Protein AF-A0A8J2U8W6-F1 (afdb_monomer_lite)

Radius of gyration: 22.05 Å; chains: 1; bounding box: 78×38×51 Å

Organism: NCBI:txid508461

pLDDT: mean 87.04, std 17.59, range [31.27, 97.88]

Foldseek 3Di:
DDDDDDDDDDPDPDCVVLVVLLVVCVVPPFDPLLSVLLSVLVVCVVVVVLVVSVVSLVVVVVVCVVPNGDLLSQLSNLVSQLSSCVSVVVVVSNLVSLCSNLVSAPPSDDLLVNQVSLLVNLVVCVVQVQLVVNVVSLVSLCVHPSRVVVSVVCVVVNVVSVCVLPDQDKDKGKDWAAQVQKDKGWDSAQKKAKAPKDFFWAWKWKDFPQDIDIDGHDRVDIGGHDVVRHTIMIMIRGHHGIIIMIIHGHD

Sequence (251 aa):
MMRFGYPLPFIILTLSSLVFSAQSLAKTGAHPDFARVYHHAEQQLNDGELEQAGKSFGDMAHYRQQHGFPPYEEAHFQLLKYKLAKRAGNEPEMASAQLAVVAQGAGYIAGEVYASMAMDLLKQQLSHHAYAEAQQTYARMKQDEASAKQAEQVSAIMAKVDNLVQGQSPVVATVSVNNSGKWQRQLIRPSFYLDKVSGDITTLELDCVNKKMSLNFDADSVLTIPKNFGACKLTVNARQSSQFELVQLHQ

Structure (mmCIF, N/CA/C/O backbone):
data_AF-A0A8J2U8W6-F1
#
_entry.id   AF-A0A8J2U8W6-F1
#
loop_
_atom_site.group_PDB
_atom_site.id
_atom_site.type_symbol
_atom_site.label_atom_id
_atom_site.label_alt_id
_atom_site.label_comp_id
_atom_site.label_asym_id
_atom_site.label_entity_id
_atom_site.label_seq_id
_atom_site.pdbx_PDB_ins_code
_atom_site.Cartn_x
_atom_site.Cartn_y
_atom_site.Cartn_z
_atom_site.occupancy
_atom_site.B_iso_or_equiv
_atom_site.auth_seq_id
_atom_site.auth_comp_id
_atom_site.auth_asym_id
_atom_site.auth_atom_id
_atom_site.pdbx_PDB_model_num
ATOM 1 N N . MET A 1 1 ? 54.449 2.124 17.116 1.00 40.44 1 MET A N 1
ATOM 2 C CA . MET A 1 1 ? 53.807 2.925 16.051 1.00 40.44 1 MET A CA 1
ATOM 3 C C . MET A 1 1 ? 53.704 2.056 14.804 1.00 40.44 1 MET A C 1
ATOM 5 O O . MET A 1 1 ? 54.715 1.827 14.162 1.00 40.44 1 MET A O 1
ATOM 9 N N . MET A 1 2 ? 52.524 1.507 14.509 1.00 32.97 2 MET A N 1
ATOM 10 C CA . MET A 1 2 ? 52.257 0.726 13.293 1.00 32.97 2 MET A CA 1
ATOM 11 C C . MET A 1 2 ? 51.099 1.394 12.549 1.00 32.97 2 MET A C 1
ATOM 13 O O . MET A 1 2 ? 50.050 1.629 13.143 1.00 32.97 2 MET A O 1
ATOM 17 N N . ARG A 1 3 ? 51.289 1.711 11.265 1.00 32.38 3 ARG A N 1
ATOM 18 C CA . ARG A 1 3 ? 50.214 2.074 10.334 1.00 32.38 3 ARG A CA 1
ATOM 19 C C . ARG A 1 3 ? 50.215 1.044 9.209 1.00 32.38 3 ARG A C 1
ATOM 21 O O . ARG A 1 3 ? 51.087 1.081 8.350 1.00 32.38 3 ARG A O 1
ATOM 28 N N . PHE A 1 4 ? 49.250 0.131 9.243 1.00 34.69 4 PHE A N 1
ATOM 29 C CA . PHE A 1 4 ? 48.870 -0.687 8.095 1.00 34.69 4 PHE A CA 1
ATOM 30 C C . PHE A 1 4 ? 47.770 0.058 7.338 1.00 34.69 4 PHE A C 1
ATOM 32 O O . PHE A 1 4 ? 46.694 0.291 7.884 1.00 34.69 4 PHE A O 1
ATOM 39 N N . GLY A 1 5 ? 48.058 0.466 6.104 1.00 32.56 5 GLY A N 1
ATOM 40 C CA . GLY A 1 5 ? 47.057 0.918 5.144 1.00 32.56 5 GLY A CA 1
ATOM 41 C C . GLY A 1 5 ? 46.693 -0.244 4.227 1.00 32.56 5 GLY A C 1
ATOM 42 O O . GLY A 1 5 ? 47.561 -0.757 3.528 1.00 32.56 5 GLY A O 1
ATOM 43 N N . TYR A 1 6 ? 45.428 -0.652 4.237 1.00 33.19 6 TYR A N 1
ATOM 44 C CA . TYR A 1 6 ? 44.845 -1.509 3.206 1.00 33.19 6 TYR A CA 1
ATOM 45 C C . TYR A 1 6 ? 43.980 -0.637 2.286 1.00 33.19 6 TYR A C 1
ATOM 47 O O . TYR A 1 6 ? 43.214 0.182 2.802 1.00 33.19 6 TYR A O 1
ATOM 55 N N . PRO A 1 7 ? 44.067 -0.778 0.952 1.00 35.88 7 PRO A N 1
ATOM 56 C CA . PRO A 1 7 ? 43.134 -0.122 0.051 1.00 35.88 7 PRO A CA 1
ATOM 57 C C . PRO A 1 7 ? 41.803 -0.889 0.049 1.00 35.88 7 PRO A C 1
ATOM 59 O O . PRO A 1 7 ? 41.776 -2.119 0.030 1.00 35.88 7 PRO A O 1
ATOM 62 N N . LEU A 1 8 ? 40.693 -0.151 0.083 1.00 32.59 8 LEU A N 1
ATOM 63 C CA . LEU A 1 8 ? 39.345 -0.693 -0.098 1.00 32.59 8 LEU A CA 1
ATOM 64 C C . LEU A 1 8 ? 39.170 -1.187 -1.546 1.00 32.59 8 LEU A C 1
ATOM 66 O O . LEU A 1 8 ? 39.632 -0.509 -2.468 1.00 32.59 8 LEU A O 1
ATOM 70 N N . PRO A 1 9 ? 38.492 -2.324 -1.782 1.00 33.84 9 PRO A N 1
ATOM 71 C CA . PRO A 1 9 ? 38.221 -2.782 -3.132 1.00 33.84 9 PRO A CA 1
ATOM 72 C C . PRO A 1 9 ? 37.123 -1.916 -3.759 1.00 33.84 9 PRO A C 1
ATOM 74 O O . PRO A 1 9 ? 36.046 -1.730 -3.190 1.00 33.84 9 PRO A O 1
ATOM 77 N N . PHE A 1 10 ? 37.401 -1.410 -4.958 1.00 32.09 10 PHE A N 1
ATOM 78 C CA . PHE A 1 10 ? 36.388 -0.911 -5.881 1.00 32.09 10 PHE A CA 1
ATOM 79 C C . PHE A 1 10 ? 35.408 -2.050 -6.186 1.00 32.09 10 PHE A C 1
ATOM 81 O O . PHE A 1 10 ? 35.778 -3.048 -6.805 1.00 32.09 10 PHE A O 1
ATOM 88 N N . ILE A 1 11 ? 34.155 -1.907 -5.758 1.00 34.50 11 ILE A N 1
ATOM 89 C CA . ILE A 1 11 ? 33.067 -2.756 -6.239 1.00 34.50 11 ILE A CA 1
ATOM 90 C C . ILE A 1 11 ? 32.757 -2.291 -7.661 1.00 34.50 11 ILE A C 1
ATOM 92 O O . ILE A 1 11 ? 32.114 -1.267 -7.873 1.00 34.50 11 ILE A O 1
ATOM 96 N N . ILE A 1 12 ? 33.256 -3.038 -8.642 1.00 33.38 12 ILE A N 1
ATOM 97 C CA . ILE A 1 12 ? 32.810 -2.933 -10.028 1.00 33.38 12 ILE A CA 1
ATOM 98 C C . ILE A 1 12 ? 31.381 -3.485 -10.057 1.00 33.38 12 ILE A C 1
ATOM 100 O O . ILE A 1 12 ? 31.176 -4.694 -9.946 1.00 33.38 12 ILE A O 1
ATOM 104 N N . LEU A 1 13 ? 30.388 -2.599 -10.170 1.00 32.50 13 LEU A N 1
ATOM 105 C CA . LEU A 1 13 ? 29.039 -2.969 -10.598 1.00 32.50 13 LEU A CA 1
ATOM 106 C C . LEU A 1 13 ? 29.178 -3.618 -11.979 1.00 32.50 13 LEU A C 1
ATOM 108 O O . LEU A 1 13 ? 29.539 -2.967 -12.958 1.00 32.50 13 LEU A O 1
ATOM 112 N N . THR A 1 14 ? 28.999 -4.933 -12.041 1.00 31.80 14 THR A N 1
ATOM 113 C CA . THR A 1 14 ? 29.144 -5.690 -13.280 1.00 31.80 14 THR A CA 1
ATOM 114 C C . THR A 1 14 ? 28.031 -5.300 -14.254 1.00 31.80 14 THR A C 1
ATOM 116 O O . THR A 1 14 ? 26.863 -5.221 -13.881 1.00 31.80 14 THR A O 1
ATOM 119 N N . LEU A 1 15 ? 28.394 -5.110 -15.529 1.00 33.41 15 LEU A N 1
ATOM 120 C CA . LEU A 1 15 ? 27.500 -4.860 -16.676 1.00 33.41 15 LEU A CA 1
ATOM 121 C C . LEU A 1 15 ? 26.381 -5.914 -16.871 1.00 33.41 15 LEU A C 1
ATOM 123 O O . LEU A 1 15 ? 25.558 -5.791 -17.778 1.00 33.41 15 LEU A O 1
ATOM 127 N N . SER A 1 16 ? 26.340 -6.959 -16.046 1.00 31.27 16 SER A N 1
ATOM 128 C CA . SER A 1 16 ? 25.455 -8.114 -16.180 1.00 31.27 16 SER A CA 1
ATOM 129 C C . SER A 1 16 ? 23.970 -7.782 -15.991 1.00 31.27 16 SER A C 1
ATOM 131 O O . SER A 1 16 ? 23.129 -8.434 -16.603 1.00 31.27 16 SER A O 1
ATOM 133 N N . SER A 1 17 ? 23.621 -6.762 -15.199 1.00 37.75 17 SER A N 1
ATOM 134 C CA . SER A 1 17 ? 22.218 -6.360 -14.986 1.00 37.75 17 SER A CA 1
ATOM 135 C C . SER A 1 17 ? 21.610 -5.636 -16.195 1.00 37.75 17 SER A C 1
ATOM 137 O O . SER A 1 17 ? 20.435 -5.831 -16.505 1.00 37.75 17 SER A O 1
ATOM 139 N N . LEU A 1 18 ? 22.417 -4.850 -16.919 1.00 38.88 18 LEU A N 1
ATOM 140 C CA . LEU A 1 18 ? 21.983 -4.070 -18.086 1.00 38.88 18 LEU A CA 1
ATOM 141 C C . LEU A 1 18 ? 21.651 -4.962 -19.289 1.00 38.88 18 LEU A C 1
ATOM 143 O O . LEU A 1 18 ? 20.642 -4.753 -19.960 1.00 38.88 18 LEU A O 1
ATOM 147 N N . VAL A 1 19 ? 22.467 -5.991 -19.536 1.00 34.31 19 VAL A N 1
ATOM 148 C CA . VAL A 1 19 ? 22.243 -6.944 -20.639 1.00 34.31 19 VAL A CA 1
ATOM 149 C C . VAL A 1 19 ? 21.014 -7.822 -20.373 1.00 34.31 19 VAL A C 1
ATOM 151 O O . VAL A 1 19 ? 20.278 -8.151 -21.304 1.00 34.31 19 VAL A O 1
ATOM 154 N N . PHE A 1 20 ? 20.750 -8.150 -19.104 1.00 38.97 20 PHE A N 1
ATOM 155 C CA . PHE A 1 20 ? 19.588 -8.947 -18.708 1.00 38.97 20 PHE A CA 1
ATOM 156 C C . PHE A 1 20 ? 18.265 -8.185 -18.896 1.00 38.97 20 PHE A C 1
ATOM 158 O O . PHE A 1 20 ? 17.304 -8.755 -19.412 1.00 38.97 20 PHE A O 1
ATOM 165 N N . SER A 1 21 ? 18.237 -6.881 -18.581 1.00 48.91 21 SER A N 1
ATOM 166 C CA . SER A 1 21 ? 17.057 -6.025 -18.794 1.00 48.91 21 SER A CA 1
ATOM 167 C C . SER A 1 21 ? 16.697 -5.939 -20.290 1.00 48.91 21 SER A C 1
ATOM 169 O O . SER A 1 21 ? 15.557 -6.222 -20.665 1.00 48.91 21 SER A O 1
ATOM 171 N N . ALA A 1 22 ? 17.679 -5.689 -21.171 1.00 45.09 22 ALA A N 1
ATOM 172 C CA . ALA A 1 22 ? 17.451 -5.514 -22.613 1.00 45.09 22 ALA A CA 1
ATOM 173 C C . ALA A 1 22 ? 17.002 -6.766 -23.370 1.00 45.09 22 ALA A C 1
ATOM 175 O O . ALA A 1 22 ? 16.118 -6.700 -24.228 1.00 45.09 22 ALA A O 1
ATOM 176 N N . GLN A 1 23 ? 17.554 -7.931 -23.032 1.00 41.47 23 GLN A N 1
ATOM 177 C CA . GLN A 1 23 ? 17.086 -9.195 -23.607 1.00 41.47 23 GLN A CA 1
ATOM 178 C C . GLN A 1 23 ? 15.704 -9.614 -23.097 1.00 41.47 23 GLN A C 1
ATOM 180 O O . GLN A 1 23 ? 15.027 -10.388 -23.780 1.00 41.47 23 GLN A O 1
ATOM 185 N N . SER A 1 24 ? 15.278 -9.121 -21.930 1.00 53.75 24 SER A N 1
ATOM 186 C CA . SER A 1 24 ? 13.967 -9.449 -21.371 1.00 53.75 24 SER A CA 1
ATOM 187 C C . SER A 1 24 ? 12.833 -8.646 -22.021 1.00 53.75 24 SER A C 1
ATOM 189 O O . SER A 1 24 ? 11.846 -9.266 -22.410 1.00 53.75 24 SER A O 1
ATOM 191 N N . LEU A 1 25 ? 13.002 -7.331 -22.261 1.00 56.56 25 LEU A N 1
ATOM 192 C CA . LEU A 1 25 ? 11.980 -6.492 -22.919 1.00 56.56 25 LEU A CA 1
ATOM 193 C C . LEU A 1 25 ? 11.756 -6.870 -24.395 1.00 56.56 25 LEU A C 1
ATOM 195 O O . LEU A 1 25 ? 10.635 -6.818 -24.896 1.00 56.56 25 LEU A O 1
ATOM 199 N N . ALA A 1 26 ? 12.811 -7.277 -25.108 1.00 49.88 26 ALA A N 1
ATOM 200 C CA . ALA A 1 26 ? 12.708 -7.640 -26.523 1.00 49.88 26 ALA A CA 1
ATOM 201 C C . ALA A 1 26 ? 11.998 -8.991 -26.760 1.00 49.88 26 ALA A C 1
ATOM 203 O O . ALA A 1 26 ? 11.442 -9.219 -27.833 1.00 49.88 26 ALA A O 1
ATOM 204 N N . LYS A 1 27 ? 12.002 -9.899 -25.773 1.00 54.44 27 LYS A N 1
ATOM 205 C CA . LYS A 1 27 ? 11.376 -11.232 -25.878 1.00 54.44 27 LYS A CA 1
ATOM 206 C C . LYS A 1 27 ? 9.873 -11.242 -25.582 1.00 54.44 27 LYS A C 1
ATOM 208 O O . LYS A 1 27 ? 9.215 -12.239 -25.860 1.00 54.44 27 LYS A O 1
ATOM 213 N N . THR A 1 28 ? 9.337 -10.165 -25.023 1.00 62.06 28 THR A N 1
ATOM 214 C CA . THR A 1 28 ? 7.981 -10.085 -24.452 1.00 62.06 28 THR A CA 1
ATOM 215 C C . THR A 1 28 ? 7.014 -9.243 -25.285 1.00 62.06 28 THR A C 1
ATOM 217 O O . THR A 1 28 ? 5.860 -9.078 -24.897 1.00 62.06 28 THR A O 1
ATOM 220 N N . GLY A 1 29 ? 7.450 -8.750 -26.450 1.00 70.19 29 GLY A N 1
ATOM 221 C CA . GLY A 1 29 ? 6.600 -7.993 -27.374 1.00 70.19 29 GLY A CA 1
ATOM 222 C C . GLY A 1 29 ? 6.391 -6.528 -26.985 1.00 70.19 29 GLY A C 1
ATOM 223 O O . GLY A 1 29 ? 5.418 -5.930 -27.436 1.00 70.19 29 GLY A O 1
ATOM 224 N N . ALA A 1 30 ? 7.279 -5.953 -26.165 1.00 83.19 30 ALA A N 1
ATOM 225 C CA . ALA A 1 30 ? 7.257 -4.523 -25.876 1.00 83.19 30 ALA A CA 1
ATOM 226 C C . ALA A 1 30 ? 7.501 -3.691 -27.149 1.00 83.19 30 ALA A C 1
ATOM 228 O O . ALA A 1 30 ? 8.283 -4.074 -28.028 1.00 83.19 30 ALA A O 1
ATOM 229 N N . HIS A 1 31 ? 6.869 -2.524 -27.227 1.00 88.50 31 HIS A N 1
ATOM 230 C CA . HIS A 1 31 ? 7.106 -1.539 -28.268 1.00 88.50 31 HIS A CA 1
ATOM 231 C C . HIS A 1 31 ? 8.594 -1.149 -28.269 1.00 88.50 31 HIS A C 1
ATOM 233 O O . HIS A 1 31 ? 9.147 -0.827 -27.210 1.00 88.50 31 HIS A O 1
ATOM 239 N N . PRO A 1 32 ? 9.260 -1.120 -29.440 1.00 87.00 32 PRO A N 1
ATOM 240 C CA . PRO A 1 32 ? 10.685 -0.797 -29.521 1.00 87.00 32 PRO A CA 1
ATOM 241 C C . PRO A 1 32 ? 11.039 0.559 -28.902 1.00 87.00 32 PRO A C 1
ATOM 243 O O . PRO A 1 32 ? 12.073 0.692 -28.247 1.00 87.00 32 PRO A O 1
ATOM 246 N N . ASP A 1 33 ? 10.163 1.555 -29.071 1.00 86.12 33 ASP A N 1
ATOM 247 C CA . ASP A 1 33 ? 10.351 2.880 -28.482 1.00 86.12 33 ASP A CA 1
ATOM 248 C C . ASP A 1 33 ? 10.229 2.867 -26.961 1.00 86.12 33 ASP A C 1
ATOM 250 O O . ASP A 1 33 ? 11.061 3.480 -26.291 1.00 86.12 33 ASP A O 1
ATOM 254 N N . PHE A 1 34 ? 9.270 2.116 -26.410 1.00 90.69 34 PHE A N 1
ATOM 255 C CA . PHE A 1 34 ? 9.176 1.926 -24.965 1.00 90.69 34 PHE A CA 1
ATOM 256 C C . PHE A 1 34 ? 10.460 1.297 -24.425 1.00 90.69 34 PHE A C 1
ATOM 258 O O . PHE A 1 34 ? 11.087 1.862 -23.533 1.00 90.69 34 PHE A O 1
ATOM 265 N N . ALA A 1 35 ? 10.891 0.169 -24.999 1.00 90.06 35 ALA A N 1
ATOM 266 C CA . ALA A 1 35 ? 12.075 -0.545 -24.530 1.00 90.06 35 ALA A CA 1
ATOM 267 C C . ALA A 1 35 ? 13.329 0.345 -24.566 1.00 90.06 35 ALA A C 1
ATOM 269 O O . ALA A 1 35 ? 14.091 0.401 -23.599 1.00 90.06 35 ALA A O 1
ATOM 270 N N . ARG A 1 36 ? 13.512 1.104 -25.653 1.00 90.31 36 ARG A N 1
ATOM 271 C CA . ARG A 1 36 ? 14.627 2.045 -25.803 1.00 90.31 36 ARG A CA 1
ATOM 272 C C . ARG A 1 36 ? 14.619 3.125 -24.720 1.00 90.31 36 ARG A C 1
ATOM 274 O O . ARG A 1 36 ? 15.648 3.337 -24.080 1.00 90.31 36 ARG A O 1
ATOM 281 N N . VAL A 1 37 ? 13.491 3.811 -24.521 1.00 92.94 37 VAL A N 1
ATOM 282 C CA . VAL A 1 37 ? 13.404 4.909 -23.541 1.00 92.94 37 VAL A CA 1
ATOM 283 C C . VAL A 1 37 ? 13.491 4.373 -22.110 1.00 92.94 37 VAL A C 1
ATOM 285 O O . VAL A 1 37 ? 14.167 4.973 -21.277 1.00 92.94 37 VAL A O 1
ATOM 288 N N . TYR A 1 38 ? 12.898 3.211 -21.839 1.00 93.75 38 TYR A N 1
ATOM 289 C CA . TYR A 1 38 ? 12.981 2.542 -20.545 1.00 93.75 38 TYR A CA 1
ATOM 290 C C . TYR A 1 38 ? 14.426 2.232 -20.149 1.00 93.75 38 TYR A C 1
ATOM 292 O O . TYR A 1 38 ? 14.867 2.630 -19.071 1.00 93.75 38 TYR A O 1
ATOM 300 N N . HIS A 1 39 ? 15.190 1.573 -21.025 1.00 91.56 39 HIS A N 1
ATOM 301 C CA . HIS A 1 39 ? 16.591 1.260 -20.734 1.00 91.56 39 HIS A CA 1
ATOM 302 C C . HIS A 1 39 ? 17.442 2.505 -20.566 1.00 91.56 39 HIS A C 1
ATOM 304 O O . HIS A 1 39 ? 18.312 2.533 -19.698 1.00 91.56 39 HIS A O 1
ATOM 310 N N . HIS A 1 40 ? 17.180 3.537 -21.366 1.00 94.56 40 HIS A N 1
ATOM 311 C CA . HIS A 1 40 ? 17.885 4.798 -21.224 1.00 94.56 40 HIS A CA 1
ATOM 312 C C . HIS A 1 40 ? 17.613 5.441 -19.856 1.00 94.56 40 HIS A C 1
ATOM 314 O O . HIS A 1 40 ? 18.553 5.844 -19.174 1.00 94.56 40 HIS A O 1
ATOM 320 N N . ALA A 1 41 ? 16.355 5.447 -19.407 1.00 95.81 41 ALA A N 1
ATOM 321 C CA . ALA A 1 41 ? 15.988 5.936 -18.082 1.00 95.81 41 ALA A CA 1
ATOM 322 C C . ALA A 1 41 ? 16.608 5.100 -16.948 1.00 95.81 41 ALA A C 1
ATOM 324 O O . ALA A 1 41 ? 17.064 5.657 -15.949 1.00 95.81 41 ALA A O 1
ATOM 325 N N . GLU A 1 42 ? 16.660 3.770 -17.087 1.00 94.06 42 GLU A N 1
ATOM 326 C CA . GLU A 1 42 ? 17.342 2.906 -16.116 1.00 94.06 42 GLU A CA 1
ATOM 327 C C . GLU A 1 42 ? 18.846 3.192 -16.043 1.00 94.06 42 GLU A C 1
ATOM 329 O O . GLU A 1 42 ? 19.402 3.232 -14.946 1.00 94.06 42 GLU A O 1
ATOM 334 N N . GLN A 1 43 ? 19.503 3.401 -17.187 1.00 94.75 43 GLN A N 1
ATOM 335 C CA . GLN A 1 43 ? 20.921 3.766 -17.248 1.00 94.75 43 GLN A CA 1
ATOM 336 C C . GLN A 1 43 ? 21.176 5.100 -16.549 1.00 94.75 43 GLN A C 1
ATOM 338 O O . GLN A 1 43 ? 21.955 5.134 -15.602 1.00 94.75 43 GLN A O 1
ATOM 343 N N . GLN A 1 44 ? 20.431 6.147 -16.914 1.00 96.88 44 GLN A N 1
ATOM 344 C CA . GLN A 1 44 ? 20.507 7.460 -16.264 1.00 96.88 44 GLN A CA 1
ATOM 345 C C . GLN A 1 44 ? 20.335 7.348 -14.743 1.00 96.88 44 GLN A C 1
ATOM 347 O O . GLN A 1 44 ? 21.084 7.948 -13.972 1.00 96.88 44 GLN A O 1
ATOM 352 N N . LEU A 1 45 ? 19.385 6.529 -14.282 1.00 94.31 45 LEU A N 1
ATOM 353 C CA . LEU A 1 45 ? 19.170 6.330 -12.852 1.00 94.31 45 LEU A CA 1
ATOM 354 C C . LEU A 1 45 ? 20.358 5.640 -12.163 1.00 94.31 45 LEU A C 1
ATOM 356 O O . LEU A 1 45 ? 20.723 6.030 -11.049 1.00 94.31 45 LEU A O 1
ATOM 360 N N . ASN A 1 46 ? 20.956 4.636 -12.810 1.00 92.25 46 ASN A N 1
ATOM 361 C CA . ASN A 1 46 ? 22.142 3.936 -12.309 1.00 92.25 46 ASN A CA 1
ATOM 362 C C . ASN A 1 46 ? 23.377 4.848 -12.280 1.00 92.25 46 ASN A C 1
ATOM 364 O O . ASN A 1 46 ? 24.171 4.761 -11.343 1.00 92.25 46 ASN A O 1
ATOM 368 N N . ASP A 1 47 ? 23.485 5.761 -13.243 1.00 95.94 47 ASP A N 1
ATOM 369 C CA . ASP A 1 47 ? 24.565 6.746 -13.351 1.00 95.94 47 ASP A CA 1
ATOM 370 C C . ASP A 1 47 ? 24.370 7.943 -12.395 1.00 95.94 47 ASP A C 1
ATOM 372 O O . ASP A 1 47 ? 25.245 8.793 -12.243 1.00 95.94 47 ASP A O 1
ATOM 376 N N . GLY A 1 48 ? 23.238 7.993 -11.680 1.00 94.06 48 GLY A N 1
ATOM 377 C CA . GLY A 1 48 ? 22.911 9.050 -10.719 1.00 94.06 48 GLY A CA 1
ATOM 378 C C . GLY A 1 48 ? 22.295 10.306 -11.344 1.00 94.06 48 GLY A C 1
ATOM 379 O O . GLY A 1 48 ? 22.048 11.281 -10.631 1.00 94.06 48 GLY A O 1
ATOM 380 N N . GLU A 1 49 ? 21.987 10.269 -12.636 1.00 96.94 49 GLU A N 1
ATOM 381 C CA . GLU A 1 49 ? 21.388 11.339 -13.436 1.00 96.94 49 GLU A CA 1
ATOM 382 C C . GLU A 1 49 ? 19.863 11.416 -13.219 1.00 96.94 49 GLU A C 1
ATOM 384 O O . GLU A 1 49 ? 19.052 11.181 -14.117 1.00 96.94 49 GLU A O 1
ATOM 389 N N . LEU A 1 50 ? 19.445 11.708 -11.981 1.00 95.62 50 LEU A N 1
ATOM 390 C CA . LEU A 1 50 ? 18.036 11.641 -11.570 1.00 95.62 50 LEU A CA 1
ATOM 391 C C . LEU A 1 50 ? 17.123 12.584 -12.373 1.00 95.62 50 LEU A C 1
ATOM 393 O O . LEU A 1 50 ? 15.996 12.214 -12.699 1.00 95.62 50 LEU A O 1
ATOM 397 N N . GLU A 1 51 ? 17.591 13.792 -12.699 1.00 96.50 51 GLU A N 1
ATOM 398 C CA . GLU A 1 51 ? 16.803 14.755 -13.480 1.00 96.50 51 GLU A CA 1
ATOM 399 C C . GLU A 1 51 ? 16.570 14.247 -14.911 1.00 96.50 51 GLU A C 1
ATOM 401 O O . GLU A 1 51 ? 15.457 14.323 -15.431 1.00 96.50 51 GLU A O 1
ATOM 406 N N . GLN A 1 52 ? 17.607 13.688 -15.537 1.00 97.44 52 GLN A N 1
ATOM 407 C CA . GLN A 1 52 ? 17.548 13.132 -16.886 1.00 97.44 52 GLN A CA 1
ATOM 408 C C . GLN A 1 52 ? 16.651 11.889 -16.923 1.00 97.44 52 GLN A C 1
ATOM 410 O O . GLN A 1 52 ? 15.763 11.807 -17.773 1.00 97.44 52 GLN A O 1
ATOM 415 N N . ALA A 1 53 ? 16.796 10.990 -15.945 1.00 97.38 53 ALA A N 1
ATOM 416 C CA . ALA A 1 53 ? 15.920 9.831 -15.786 1.00 97.38 53 ALA A CA 1
ATOM 417 C C . ALA A 1 53 ? 14.447 10.248 -15.614 1.00 97.38 53 ALA A C 1
ATOM 419 O O . ALA A 1 53 ? 13.550 9.631 -16.191 1.00 97.38 53 ALA A O 1
ATOM 420 N N . GLY A 1 54 ? 14.195 11.336 -14.875 1.00 96.69 54 GLY A N 1
ATOM 421 C CA . GLY A 1 54 ? 12.868 11.933 -14.726 1.00 96.69 54 GLY A CA 1
ATOM 422 C C . GLY A 1 54 ? 12.290 12.475 -16.038 1.00 96.69 54 GLY A C 1
ATOM 423 O O . GLY A 1 54 ? 11.101 12.284 -16.296 1.00 96.69 54 GLY A O 1
ATOM 424 N N . LYS A 1 55 ? 13.113 13.092 -16.897 1.00 96.88 55 LYS A N 1
ATOM 425 C CA . LYS A 1 55 ? 12.692 13.547 -18.237 1.00 96.88 55 LYS A CA 1
ATOM 426 C C . LYS A 1 55 ? 12.314 12.367 -19.131 1.00 96.88 55 LYS A C 1
ATOM 428 O O . LYS A 1 55 ? 11.197 12.340 -19.639 1.00 96.88 55 LYS A O 1
ATOM 433 N N . SER A 1 56 ? 13.176 11.353 -19.216 1.00 96.00 56 SER A N 1
ATOM 434 C CA . SER A 1 56 ? 12.898 10.120 -19.970 1.00 96.00 56 SER A CA 1
ATOM 435 C C . SER A 1 56 ? 11.619 9.425 -19.483 1.00 96.00 56 SER A C 1
ATOM 437 O O . SER A 1 56 ? 10.819 8.931 -20.277 1.00 96.00 56 SER A O 1
ATOM 439 N N . PHE A 1 57 ? 11.382 9.420 -18.167 1.00 96.44 57 PHE A N 1
ATOM 440 C CA . PHE A 1 57 ? 10.133 8.925 -17.592 1.00 96.44 57 PHE A CA 1
ATOM 441 C C . PHE A 1 57 ? 8.916 9.769 -17.984 1.00 96.44 57 PHE A C 1
ATOM 443 O O . PHE A 1 57 ? 7.863 9.208 -18.289 1.00 96.44 57 PHE A O 1
ATOM 450 N N . GLY A 1 58 ? 9.051 11.097 -18.009 1.00 95.69 58 GLY A N 1
ATOM 451 C CA . GLY A 1 58 ? 8.015 12.014 -18.487 1.00 95.69 58 GLY A CA 1
ATOM 452 C C . GLY A 1 58 ? 7.605 11.735 -19.934 1.00 95.69 58 GLY A C 1
ATOM 453 O O . GLY A 1 58 ? 6.408 11.664 -20.221 1.00 95.69 58 GLY A O 1
ATOM 454 N N . ASP A 1 59 ? 8.574 11.477 -20.812 1.00 92.25 59 ASP A N 1
ATOM 455 C CA . ASP A 1 59 ? 8.319 11.119 -22.212 1.00 92.25 59 ASP A CA 1
ATOM 456 C C . ASP A 1 59 ? 7.530 9.801 -22.321 1.00 92.25 59 ASP A C 1
ATOM 458 O O . ASP A 1 59 ? 6.529 9.724 -23.040 1.00 92.25 59 ASP A O 1
ATOM 462 N N . MET A 1 60 ? 7.903 8.778 -21.537 1.00 94.19 60 MET A N 1
ATOM 463 C CA . MET A 1 60 ? 7.136 7.525 -21.452 1.00 94.19 60 MET A CA 1
ATOM 464 C C . MET A 1 60 ? 5.724 7.743 -20.905 1.00 94.19 60 MET A C 1
ATOM 466 O O . MET A 1 60 ? 4.769 7.156 -21.412 1.00 94.19 60 MET A O 1
ATOM 470 N N . ALA A 1 61 ? 5.569 8.582 -19.879 1.00 94.19 61 ALA A N 1
ATOM 471 C CA . ALA A 1 61 ? 4.268 8.882 -19.291 1.00 94.19 61 ALA A CA 1
ATOM 472 C C . ALA A 1 61 ? 3.345 9.598 -20.289 1.00 94.19 61 ALA A C 1
ATOM 474 O O . ALA A 1 61 ? 2.145 9.316 -20.318 1.00 94.19 61 ALA A O 1
ATOM 475 N N . HIS A 1 62 ? 3.894 10.484 -21.123 1.00 92.56 62 HIS A N 1
ATOM 476 C CA . HIS A 1 62 ? 3.151 11.139 -22.195 1.00 92.56 62 HIS A CA 1
ATOM 477 C C . HIS A 1 62 ? 2.696 10.135 -23.260 1.00 92.56 62 HIS A C 1
ATOM 479 O O . HIS A 1 62 ? 1.511 10.085 -23.594 1.00 92.56 62 HIS A O 1
ATOM 485 N N . TYR A 1 63 ? 3.603 9.272 -23.723 1.00 90.12 63 TYR A N 1
ATOM 486 C CA . TYR A 1 63 ? 3.273 8.216 -24.681 1.00 90.12 63 TYR A CA 1
ATOM 487 C C . TYR A 1 63 ? 2.191 7.266 -24.137 1.00 90.12 63 TYR A C 1
ATOM 489 O O . TYR A 1 63 ? 1.205 6.980 -24.820 1.00 90.12 63 TYR A O 1
ATOM 497 N N . ARG A 1 64 ? 2.306 6.855 -22.866 1.00 92.62 64 ARG A N 1
ATOM 498 C CA . ARG A 1 64 ? 1.308 6.036 -22.160 1.00 92.62 64 ARG A CA 1
ATOM 499 C C . ARG A 1 64 ? -0.088 6.652 -22.196 1.00 92.62 64 ARG A C 1
ATOM 501 O O . ARG A 1 64 ? -1.065 5.929 -22.355 1.00 92.62 64 ARG A O 1
ATOM 508 N N . GLN A 1 65 ? -0.202 7.969 -22.026 1.00 91.19 65 GLN A N 1
ATOM 509 C CA . GLN A 1 65 ? -1.496 8.661 -22.064 1.00 91.19 65 GLN A CA 1
ATOM 510 C C . GLN A 1 65 ? -2.133 8.635 -23.459 1.00 91.19 65 GLN A C 1
ATOM 512 O O . GLN A 1 65 ? -3.357 8.630 -23.559 1.00 91.19 65 GLN A O 1
ATOM 517 N N . GLN A 1 66 ? -1.321 8.619 -24.516 1.00 89.00 66 GLN A N 1
ATOM 518 C CA . GLN A 1 66 ? -1.789 8.646 -25.903 1.00 89.00 66 GLN A CA 1
ATOM 519 C C . GLN A 1 66 ? -2.126 7.255 -26.447 1.00 89.00 66 GLN A C 1
ATOM 521 O O . GLN A 1 66 ? -3.101 7.105 -27.182 1.00 89.00 66 GLN A O 1
ATOM 526 N N . HIS A 1 67 ? -1.332 6.247 -26.088 1.00 88.31 67 HIS A N 1
ATOM 527 C CA . HIS A 1 67 ? -1.385 4.926 -26.721 1.00 88.31 67 HIS A CA 1
ATOM 528 C C . HIS A 1 67 ? -1.787 3.799 -25.764 1.00 88.31 67 HIS A C 1
ATOM 530 O O . HIS A 1 67 ? -2.172 2.720 -26.214 1.00 88.31 67 HIS A O 1
ATOM 536 N N . GLY A 1 68 ? -1.750 4.051 -24.453 1.00 89.31 68 GLY A N 1
ATOM 537 C CA . GLY A 1 68 ? -1.849 3.008 -23.439 1.00 89.31 68 GLY A CA 1
ATOM 538 C C . GLY A 1 68 ? -0.593 2.138 -23.389 1.00 89.31 68 GLY A C 1
ATOM 539 O O . GLY A 1 68 ? 0.269 2.204 -24.262 1.00 89.31 68 GLY A O 1
ATOM 540 N N . PHE A 1 69 ? -0.500 1.310 -22.351 1.00 92.50 69 PHE A N 1
ATOM 541 C CA . PHE A 1 69 ? 0.538 0.293 -22.233 1.00 92.50 69 PHE A CA 1
ATOM 542 C C . PHE A 1 69 ? -0.088 -1.096 -22.107 1.00 92.50 69 PHE A C 1
ATOM 544 O O . PHE A 1 69 ? -1.035 -1.264 -21.330 1.00 92.50 69 PHE A O 1
ATOM 551 N N . PRO A 1 70 ? 0.426 -2.112 -22.829 1.00 90.94 70 PRO A N 1
ATOM 552 C CA . PRO A 1 70 ? 0.123 -3.495 -22.503 1.00 90.94 70 PRO A CA 1
ATOM 553 C C . PRO A 1 70 ? 0.617 -3.817 -21.077 1.00 90.94 70 PRO A C 1
ATOM 555 O O . PRO A 1 70 ? 1.541 -3.162 -20.585 1.00 90.94 70 PRO A O 1
ATOM 558 N N . PRO A 1 71 ? 0.060 -4.847 -20.409 1.00 89.06 71 PRO A N 1
ATOM 559 C CA . PRO A 1 71 ? 0.374 -5.158 -19.009 1.00 89.06 71 PRO A CA 1
ATOM 560 C C . PRO A 1 71 ? 1.874 -5.257 -18.692 1.00 89.06 71 PRO A C 1
ATOM 562 O O . PRO A 1 71 ? 2.322 -4.792 -17.651 1.00 89.06 71 PRO A O 1
ATOM 565 N N . TYR A 1 72 ? 2.666 -5.794 -19.620 1.00 88.31 72 TYR A N 1
ATOM 566 C CA . TYR A 1 72 ? 4.115 -5.904 -19.468 1.00 88.31 72 TYR A CA 1
ATOM 567 C C . TYR A 1 72 ? 4.838 -4.548 -19.379 1.00 88.31 72 TYR A C 1
ATOM 569 O O . TYR A 1 72 ? 5.704 -4.353 -18.523 1.00 88.31 72 TYR A O 1
ATOM 577 N N . GLU A 1 73 ? 4.478 -3.603 -20.250 1.00 93.06 73 GLU A N 1
ATOM 578 C CA . GLU A 1 73 ? 5.042 -2.247 -20.247 1.00 93.06 73 GLU A CA 1
ATOM 579 C C . GLU A 1 73 ? 4.545 -1.452 -19.047 1.00 93.06 73 GLU A C 1
ATOM 581 O O . GLU A 1 73 ? 5.315 -0.717 -18.435 1.00 93.06 73 GLU A O 1
ATOM 586 N N . GLU A 1 74 ? 3.286 -1.653 -18.650 1.00 94.06 74 GLU A N 1
ATOM 587 C CA . GLU A 1 74 ? 2.743 -1.040 -17.442 1.00 94.06 74 GLU A CA 1
ATOM 588 C C . GLU A 1 74 ? 3.512 -1.505 -16.196 1.00 94.06 74 GLU A C 1
ATOM 590 O O . GLU A 1 74 ? 3.867 -0.676 -15.356 1.00 94.06 74 GLU A O 1
ATOM 595 N N . ALA A 1 75 ? 3.839 -2.795 -16.080 1.00 92.81 75 ALA A N 1
ATOM 596 C CA . ALA A 1 75 ? 4.624 -3.313 -14.960 1.00 92.81 75 ALA A CA 1
ATOM 597 C C . ALA A 1 75 ? 6.013 -2.667 -14.889 1.00 92.81 75 ALA A C 1
ATOM 599 O O . ALA A 1 75 ? 6.444 -2.215 -13.824 1.00 92.81 75 ALA A O 1
ATOM 600 N N . HIS A 1 76 ? 6.695 -2.570 -16.033 1.00 93.94 76 HIS A N 1
ATOM 601 C CA . HIS A 1 76 ? 8.007 -1.937 -16.125 1.00 93.94 76 HIS A CA 1
ATOM 602 C C . HIS A 1 76 ? 7.931 -0.439 -15.834 1.00 93.94 76 HIS A C 1
ATOM 604 O O . HIS A 1 76 ? 8.725 0.068 -15.040 1.00 93.94 76 HIS A O 1
ATOM 610 N N . PHE A 1 77 ? 6.946 0.263 -16.389 1.00 96.00 77 PHE A N 1
ATOM 611 C CA . PHE A 1 77 ? 6.707 1.676 -16.115 1.00 96.00 77 PHE A CA 1
ATOM 612 C C . PHE A 1 77 ? 6.524 1.936 -14.612 1.00 96.00 77 PHE A C 1
ATOM 614 O O . PHE A 1 77 ? 7.185 2.817 -14.056 1.00 96.00 77 PHE A O 1
ATOM 621 N N . GLN A 1 78 ? 5.702 1.134 -13.925 1.00 96.56 78 GLN A N 1
ATOM 622 C CA . GLN A 1 78 ? 5.522 1.245 -12.472 1.00 96.56 78 GLN A CA 1
ATOM 623 C C . GLN A 1 78 ? 6.798 0.881 -11.699 1.00 96.56 78 GLN A C 1
ATOM 625 O O . GLN A 1 78 ? 7.125 1.536 -10.708 1.00 96.56 78 GLN A O 1
ATOM 630 N N . LEU A 1 79 ? 7.572 -0.105 -12.162 1.00 95.75 79 LEU A N 1
ATOM 631 C CA . LEU A 1 79 ? 8.861 -0.447 -11.561 1.00 95.75 79 LEU A CA 1
ATOM 632 C C . LEU A 1 79 ? 9.862 0.715 -11.658 1.00 95.75 79 LEU A C 1
ATOM 634 O O . LEU A 1 79 ? 10.525 1.040 -10.673 1.00 95.75 79 LEU A O 1
ATOM 638 N N . LEU A 1 80 ? 9.966 1.376 -12.812 1.00 96.56 80 LEU A N 1
ATOM 639 C CA . LEU A 1 80 ? 10.839 2.541 -12.968 1.00 96.56 80 LEU A CA 1
ATOM 640 C C . LEU A 1 80 ? 10.351 3.725 -12.129 1.00 96.56 80 LEU A C 1
ATOM 642 O O . LEU A 1 80 ? 11.164 4.369 -11.467 1.00 96.56 80 LEU A O 1
ATOM 646 N N . LYS A 1 81 ? 9.034 3.956 -12.074 1.00 97.50 81 LYS A N 1
ATOM 647 C CA . LYS A 1 81 ? 8.426 4.955 -11.187 1.00 97.50 81 LYS A CA 1
ATOM 648 C C . LYS A 1 81 ? 8.808 4.720 -9.723 1.00 97.50 81 LYS A C 1
ATOM 650 O O . LYS A 1 81 ? 9.220 5.654 -9.041 1.00 97.50 81 LYS A O 1
ATOM 655 N N . TYR A 1 82 ? 8.740 3.469 -9.257 1.00 96.69 82 TYR A N 1
ATOM 656 C CA . TYR A 1 82 ? 9.188 3.081 -7.917 1.00 96.69 82 TYR A CA 1
ATOM 657 C C . TYR A 1 82 ? 10.666 3.428 -7.694 1.00 96.69 82 TYR A C 1
ATOM 659 O O . TYR A 1 82 ? 11.002 4.065 -6.694 1.00 96.69 82 TYR A O 1
ATOM 667 N N . LYS A 1 83 ? 11.548 3.052 -8.630 1.00 95.56 83 LYS A N 1
ATOM 668 C CA . LYS A 1 83 ? 12.993 3.311 -8.518 1.00 95.56 83 LYS A CA 1
ATOM 669 C C . LYS A 1 83 ? 13.305 4.817 -8.489 1.00 95.56 83 LYS A C 1
ATOM 671 O O . LYS A 1 83 ? 14.108 5.249 -7.661 1.00 95.56 83 LYS A O 1
ATOM 676 N N . LEU A 1 84 ? 12.648 5.609 -9.339 1.00 96.94 84 LEU A N 1
ATOM 677 C CA . LEU A 1 84 ? 12.776 7.071 -9.378 1.00 96.94 84 LEU A CA 1
ATOM 678 C C . LEU A 1 84 ? 12.324 7.712 -8.068 1.00 96.94 84 LEU A C 1
ATOM 680 O O . LEU A 1 84 ? 13.088 8.452 -7.448 1.00 96.94 84 LEU A O 1
ATOM 684 N N . ALA A 1 85 ? 11.115 7.383 -7.614 1.00 96.00 85 ALA A N 1
ATOM 685 C CA . ALA A 1 85 ? 10.556 7.926 -6.384 1.00 96.00 85 ALA A CA 1
ATOM 686 C C . ALA A 1 85 ? 11.417 7.571 -5.164 1.00 96.00 85 ALA A C 1
ATOM 688 O O . ALA A 1 85 ? 11.703 8.438 -4.339 1.00 96.00 85 ALA A O 1
ATOM 689 N N . LYS A 1 86 ? 11.921 6.332 -5.099 1.00 94.50 86 LYS A N 1
ATOM 690 C CA . LYS A 1 86 ? 12.867 5.892 -4.068 1.00 94.50 86 LYS A CA 1
ATOM 691 C C . LYS A 1 86 ? 14.151 6.721 -4.075 1.00 94.50 86 LYS A C 1
ATOM 693 O O . LYS A 1 86 ? 14.622 7.131 -3.018 1.00 94.50 86 LYS A O 1
ATOM 698 N N . ARG A 1 87 ? 14.724 6.993 -5.253 1.00 95.25 87 ARG A N 1
ATOM 699 C CA . ARG A 1 87 ? 15.954 7.795 -5.376 1.00 95.25 87 ARG A CA 1
ATOM 700 C C . ARG A 1 87 ? 15.730 9.265 -5.020 1.00 95.25 87 ARG A C 1
ATOM 702 O O . ARG A 1 87 ? 16.633 9.885 -4.465 1.00 95.25 87 ARG A O 1
ATOM 709 N N . ALA A 1 88 ? 14.543 9.788 -5.316 1.00 94.44 88 ALA A N 1
ATOM 710 C CA . ALA A 1 88 ? 14.127 11.151 -5.003 1.00 94.44 88 ALA A CA 1
ATOM 711 C C . ALA A 1 88 ? 13.667 11.346 -3.544 1.00 94.44 88 ALA A C 1
ATOM 713 O O . ALA A 1 88 ? 13.430 12.479 -3.134 1.00 94.44 88 ALA A O 1
ATOM 714 N N . GLY A 1 89 ? 13.499 10.268 -2.766 1.00 92.75 89 GLY A N 1
ATOM 715 C CA . GLY A 1 89 ? 12.900 10.332 -1.427 1.00 92.75 89 GLY A CA 1
ATOM 716 C C . GLY A 1 89 ? 11.401 10.667 -1.437 1.00 92.75 89 GLY A C 1
ATOM 717 O O . GLY A 1 89 ? 10.867 11.148 -0.438 1.00 92.75 89 GLY A O 1
ATOM 718 N N . ASN A 1 90 ? 10.710 10.442 -2.560 1.00 92.81 90 ASN A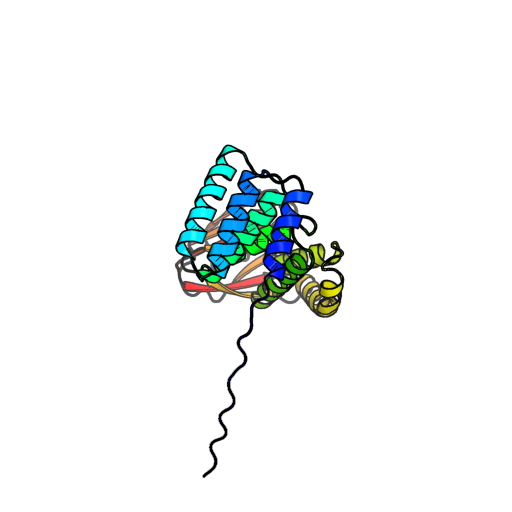 N 1
ATOM 719 C CA . ASN A 1 90 ? 9.270 10.660 -2.691 1.00 92.81 90 ASN A CA 1
ATOM 720 C C . ASN A 1 90 ? 8.494 9.426 -2.201 1.00 92.81 90 ASN A C 1
ATOM 722 O O . ASN A 1 90 ? 8.003 8.618 -2.991 1.00 92.81 90 ASN A O 1
ATOM 726 N N . GLU A 1 91 ? 8.390 9.283 -0.881 1.00 88.38 91 GLU A N 1
ATOM 727 C CA . GLU A 1 91 ? 7.750 8.135 -0.222 1.00 88.38 91 GLU A CA 1
ATOM 728 C C . GLU A 1 91 ? 6.312 7.843 -0.702 1.00 88.38 91 GLU A C 1
ATOM 730 O O . GLU A 1 91 ? 6.022 6.683 -1.014 1.00 88.38 91 GLU A O 1
ATOM 735 N N . PRO A 1 92 ? 5.398 8.832 -0.837 1.00 86.88 92 PRO A N 1
ATOM 736 C CA . PRO A 1 92 ? 4.048 8.568 -1.342 1.00 86.88 92 PRO A CA 1
ATOM 737 C C . PRO A 1 92 ? 4.033 7.951 -2.744 1.00 86.88 92 PRO A C 1
ATOM 739 O O . PRO A 1 92 ? 3.274 7.016 -3.014 1.00 86.88 92 PRO A O 1
ATOM 742 N N . GLU A 1 93 ? 4.875 8.463 -3.639 1.00 92.12 93 GLU A N 1
ATOM 743 C CA . GLU A 1 93 ? 4.951 7.974 -5.012 1.00 92.12 93 GLU A CA 1
ATOM 744 C C . GLU A 1 93 ? 5.620 6.600 -5.085 1.00 92.12 93 GLU A C 1
ATOM 746 O O . GLU A 1 93 ? 5.140 5.725 -5.810 1.00 92.12 93 GLU A O 1
ATOM 751 N N . MET A 1 94 ? 6.661 6.381 -4.277 1.00 94.50 94 MET A N 1
ATOM 752 C CA . MET A 1 94 ? 7.334 5.092 -4.148 1.00 94.50 94 MET A CA 1
ATOM 753 C C . MET A 1 94 ? 6.352 4.016 -3.676 1.00 94.50 94 MET A C 1
ATOM 755 O O . MET A 1 94 ? 6.226 2.978 -4.326 1.00 94.50 94 MET A O 1
ATOM 759 N N . ALA A 1 95 ? 5.613 4.273 -2.593 1.00 90.94 95 ALA A N 1
ATOM 760 C CA . ALA A 1 95 ? 4.644 3.327 -2.045 1.00 90.94 95 ALA A CA 1
ATOM 761 C C . ALA A 1 95 ? 3.510 3.023 -3.041 1.00 90.94 95 ALA A C 1
ATOM 763 O O . ALA A 1 95 ? 3.113 1.867 -3.203 1.00 90.94 95 ALA A O 1
ATOM 764 N N . SER A 1 96 ? 3.015 4.046 -3.747 1.00 92.50 96 SER A N 1
ATOM 765 C CA . SER A 1 96 ? 1.986 3.880 -4.779 1.00 92.50 96 SER A CA 1
ATOM 766 C C . SER A 1 96 ? 2.473 3.011 -5.943 1.00 92.50 96 SER A C 1
ATOM 768 O O . SER A 1 96 ? 1.772 2.083 -6.350 1.00 92.50 96 SER A O 1
ATOM 770 N N . ALA A 1 97 ? 3.681 3.269 -6.446 1.00 96.25 97 ALA A N 1
ATOM 771 C CA . ALA A 1 97 ? 4.274 2.506 -7.538 1.00 96.25 97 ALA A CA 1
ATOM 772 C C . ALA A 1 97 ? 4.585 1.057 -7.127 1.00 96.25 97 ALA A C 1
ATOM 774 O O . ALA A 1 97 ? 4.298 0.126 -7.878 1.00 96.25 97 ALA A O 1
ATOM 775 N N . GLN A 1 98 ? 5.093 0.842 -5.908 1.00 95.88 98 GLN A N 1
ATOM 776 C CA . GLN A 1 98 ? 5.332 -0.499 -5.369 1.00 95.88 98 GLN A CA 1
ATOM 777 C C . GLN A 1 98 ? 4.039 -1.314 -5.286 1.00 95.88 98 GLN A C 1
ATOM 779 O O . GLN A 1 98 ? 4.009 -2.465 -5.722 1.00 95.88 98 GLN A O 1
ATOM 784 N N . LEU A 1 99 ? 2.964 -0.714 -4.764 1.00 94.06 99 LEU A N 1
ATOM 785 C CA . LEU A 1 99 ? 1.654 -1.357 -4.714 1.00 94.06 99 LEU A CA 1
ATOM 786 C C . LEU A 1 99 ? 1.156 -1.715 -6.120 1.00 94.06 99 LEU A C 1
ATOM 788 O O . LEU A 1 99 ? 0.637 -2.812 -6.310 1.00 94.06 99 LEU A O 1
ATOM 792 N N . ALA A 1 100 ? 1.337 -0.821 -7.098 1.00 94.69 100 ALA A N 1
ATOM 793 C CA . ALA A 1 100 ? 0.932 -1.060 -8.480 1.00 94.69 100 ALA A CA 1
ATOM 794 C C . ALA A 1 100 ? 1.695 -2.229 -9.123 1.00 94.69 100 ALA A C 1
ATOM 796 O O . ALA A 1 100 ? 1.074 -3.037 -9.809 1.00 94.69 100 ALA A O 1
ATOM 797 N N . VAL A 1 101 ? 3.003 -2.359 -8.868 1.00 94.12 101 VAL A N 1
ATOM 798 C CA . VAL A 1 101 ? 3.801 -3.509 -9.329 1.00 94.12 101 VAL A CA 1
ATOM 799 C C . VAL A 1 101 ? 3.300 -4.806 -8.693 1.00 94.12 101 VAL A C 1
ATOM 801 O O . VAL A 1 101 ? 2.996 -5.764 -9.398 1.00 94.12 101 VAL A O 1
ATOM 804 N N . VAL A 1 102 ? 3.157 -4.842 -7.364 1.00 94.19 102 VAL A N 1
ATOM 805 C CA . VAL A 1 102 ? 2.746 -6.065 -6.651 1.00 94.19 102 VAL A CA 1
ATOM 806 C C . VAL A 1 102 ? 1.311 -6.476 -7.006 1.00 94.19 102 VAL A C 1
ATOM 808 O O . VAL A 1 102 ? 1.001 -7.664 -7.060 1.00 94.19 102 VAL A O 1
ATOM 811 N N . ALA A 1 103 ? 0.426 -5.516 -7.281 1.00 91.44 103 ALA A N 1
ATOM 812 C CA . ALA A 1 103 ? -0.954 -5.795 -7.671 1.00 91.44 103 ALA A CA 1
ATOM 813 C C . ALA A 1 103 ? -1.080 -6.487 -9.040 1.00 91.44 103 ALA A C 1
ATOM 815 O O . ALA A 1 103 ? -2.069 -7.189 -9.247 1.00 91.44 103 ALA A O 1
ATOM 816 N N . GLN A 1 104 ? -0.108 -6.308 -9.941 1.00 88.12 104 GLN A N 1
ATOM 817 C CA . GLN A 1 104 ? -0.107 -6.935 -11.268 1.00 88.12 104 GLN A CA 1
ATOM 818 C C . GLN A 1 104 ? 0.297 -8.420 -11.241 1.00 88.12 104 GLN A C 1
ATOM 820 O O . GLN A 1 104 ? -0.040 -9.140 -12.177 1.00 88.12 104 GLN A O 1
ATOM 825 N N . GLY A 1 105 ? 0.946 -8.886 -10.165 1.00 83.88 105 GLY A N 1
ATOM 826 C CA . GLY A 1 105 ? 1.465 -10.258 -10.039 1.00 83.88 105 GLY A CA 1
ATOM 827 C C . GLY A 1 105 ? 2.834 -10.450 -10.707 1.00 83.88 105 GLY A C 1
ATOM 828 O O . GLY A 1 105 ? 3.344 -9.531 -11.359 1.00 83.88 105 GLY A O 1
ATOM 829 N N . ALA A 1 106 ? 3.460 -11.622 -10.538 1.00 77.19 106 ALA A N 1
ATOM 830 C CA . ALA A 1 106 ? 4.675 -11.920 -11.295 1.00 77.19 106 ALA A CA 1
ATOM 831 C C . ALA A 1 106 ? 4.350 -12.303 -12.745 1.00 77.19 106 ALA A C 1
ATOM 833 O O . ALA A 1 106 ? 3.201 -12.491 -13.142 1.00 77.19 106 ALA A O 1
ATOM 834 N N . GLY A 1 107 ? 5.401 -12.374 -13.562 1.00 83.81 107 GLY A N 1
ATOM 835 C CA . GLY A 1 107 ? 5.318 -12.695 -14.989 1.00 83.81 107 GLY A CA 1
ATOM 836 C C . GLY A 1 107 ? 5.515 -11.487 -15.901 1.00 83.81 107 GLY A C 1
ATOM 837 O O . GLY A 1 107 ? 5.951 -11.658 -17.036 1.00 83.81 107 GLY A O 1
ATOM 838 N N . TYR A 1 108 ? 5.290 -10.268 -15.401 1.00 87.81 108 TYR A N 1
ATOM 839 C CA . TYR A 1 108 ? 5.578 -9.040 -16.152 1.00 87.81 108 TYR A CA 1
ATOM 840 C C . TYR A 1 108 ? 6.908 -8.382 -15.804 1.00 87.81 108 TYR A C 1
ATOM 842 O O . TYR A 1 108 ? 7.378 -7.543 -16.557 1.00 87.81 108 TYR A O 1
ATOM 850 N N . ILE A 1 109 ? 7.527 -8.764 -14.690 1.00 89.31 109 ILE A N 1
ATOM 851 C CA . ILE A 1 109 ? 8.881 -8.366 -14.294 1.00 89.31 109 ILE A CA 1
ATOM 852 C C . ILE A 1 109 ? 9.642 -9.603 -13.815 1.00 89.31 109 ILE A C 1
ATOM 854 O O . ILE A 1 109 ? 9.045 -10.663 -13.610 1.00 89.31 109 ILE A O 1
ATOM 858 N N . ALA A 1 110 ? 10.955 -9.469 -13.616 1.00 89.75 110 ALA A N 1
ATOM 859 C CA . ALA A 1 110 ? 11.775 -10.546 -13.074 1.00 89.75 110 ALA A CA 1
ATOM 860 C C . ALA A 1 110 ? 11.229 -11.035 -11.716 1.00 89.75 110 ALA A C 1
ATOM 862 O O . ALA A 1 110 ? 10.904 -10.231 -10.835 1.00 89.75 110 ALA A O 1
ATOM 863 N N . GLY A 1 111 ? 11.105 -12.355 -11.557 1.00 90.75 111 GLY A N 1
ATOM 864 C CA . GLY A 1 111 ? 10.413 -12.967 -10.419 1.00 90.75 111 GLY A CA 1
ATOM 865 C C . GLY A 1 111 ? 11.057 -12.631 -9.074 1.00 90.75 111 GLY A C 1
ATOM 866 O O . GLY A 1 111 ? 10.363 -12.342 -8.101 1.00 90.75 111 GLY A O 1
ATOM 867 N N . GLU A 1 112 ? 12.385 -12.572 -9.024 1.00 91.06 112 GLU A N 1
ATOM 868 C CA . GLU A 1 112 ? 13.141 -12.167 -7.841 1.00 91.06 112 GLU A CA 1
ATOM 869 C C . GLU A 1 112 ? 12.878 -10.708 -7.442 1.00 91.06 112 GLU A C 1
ATOM 871 O O . GLU A 1 112 ? 12.782 -10.401 -6.250 1.00 91.06 112 GLU A O 1
ATOM 876 N N . VAL A 1 113 ? 12.691 -9.819 -8.426 1.00 92.50 113 VAL A N 1
ATOM 877 C CA . VAL A 1 113 ? 12.349 -8.410 -8.188 1.00 92.50 113 VAL A CA 1
ATOM 878 C C . VAL A 1 113 ? 10.938 -8.321 -7.622 1.00 92.50 113 VAL A C 1
ATOM 880 O O . VAL A 1 113 ? 10.738 -7.672 -6.593 1.00 92.50 113 VAL A O 1
ATOM 883 N N . TYR A 1 114 ? 9.979 -9.025 -8.230 1.00 94.38 114 TYR A N 1
ATOM 884 C CA . TYR A 1 114 ? 8.611 -9.107 -7.720 1.00 94.38 114 TYR A CA 1
ATOM 885 C C . TYR A 1 114 ? 8.577 -9.626 -6.278 1.00 94.38 114 TYR A C 1
ATOM 887 O O . TYR A 1 114 ? 8.006 -8.977 -5.400 1.00 94.38 114 TYR A O 1
ATOM 895 N N . ALA A 1 115 ? 9.238 -10.752 -6.005 1.00 94.88 115 ALA A N 1
ATOM 896 C CA . ALA A 1 115 ? 9.227 -11.375 -4.689 1.00 94.88 115 ALA A CA 1
ATOM 897 C C . ALA A 1 115 ? 9.852 -10.477 -3.612 1.00 94.88 115 ALA A C 1
ATOM 899 O O . ALA A 1 115 ? 9.323 -10.390 -2.500 1.00 94.88 115 ALA A O 1
ATOM 900 N N . SER A 1 116 ? 10.939 -9.769 -3.943 1.00 94.94 116 SER A N 1
ATOM 901 C CA . SER A 1 116 ? 11.542 -8.779 -3.045 1.00 94.94 116 SER A CA 1
ATOM 902 C C . SER A 1 116 ? 10.585 -7.617 -2.772 1.00 94.94 116 SER A C 1
ATOM 904 O O . SER A 1 116 ? 10.362 -7.268 -1.614 1.00 94.94 116 SER A O 1
ATOM 906 N N . MET A 1 117 ? 9.978 -7.043 -3.817 1.00 95.50 117 MET A N 1
ATOM 907 C CA . MET A 1 117 ? 9.052 -5.915 -3.676 1.00 95.50 117 MET A CA 1
ATOM 908 C C . MET A 1 117 ? 7.795 -6.287 -2.887 1.00 95.50 117 MET A C 1
ATOM 910 O O . MET A 1 117 ? 7.344 -5.486 -2.066 1.00 95.50 117 MET A O 1
ATOM 914 N N . ALA A 1 118 ? 7.247 -7.486 -3.098 1.00 96.50 118 ALA A N 1
ATOM 915 C CA . ALA A 1 118 ? 6.083 -7.982 -2.371 1.00 96.50 118 ALA A CA 1
ATOM 916 C C . ALA A 1 118 ? 6.396 -8.211 -0.885 1.00 96.50 118 ALA A C 1
ATOM 918 O O . ALA A 1 118 ? 5.616 -7.808 -0.022 1.00 96.50 118 ALA A O 1
ATOM 919 N N . MET A 1 119 ? 7.563 -8.784 -0.574 1.00 96.88 119 MET A N 1
ATOM 920 C CA . MET A 1 119 ? 8.007 -8.974 0.807 1.00 96.88 119 MET A CA 1
ATOM 921 C C . MET A 1 119 ? 8.235 -7.635 1.527 1.00 96.88 119 MET A C 1
ATOM 923 O O . MET A 1 119 ? 7.833 -7.479 2.681 1.00 96.88 119 MET A O 1
ATOM 927 N N . ASP A 1 120 ? 8.853 -6.658 0.865 1.00 95.44 120 ASP A N 1
ATOM 928 C CA . ASP A 1 120 ? 9.070 -5.334 1.456 1.00 95.44 120 ASP A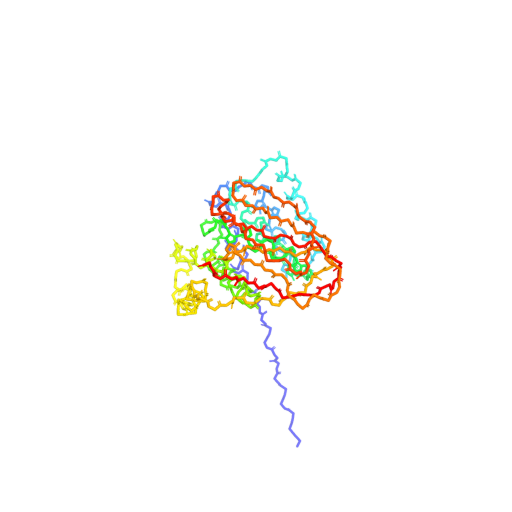 CA 1
ATOM 929 C C . ASP A 1 120 ? 7.748 -4.587 1.673 1.00 95.44 120 ASP A C 1
ATOM 931 O O . ASP A 1 120 ? 7.543 -3.996 2.736 1.00 95.44 120 ASP A O 1
ATOM 935 N N . LEU A 1 121 ? 6.812 -4.692 0.723 1.00 96.12 121 LEU A N 1
ATOM 936 C CA . LEU A 1 121 ? 5.467 -4.138 0.866 1.00 96.12 121 LEU A CA 1
ATOM 937 C C . LEU A 1 121 ? 4.735 -4.774 2.054 1.00 96.12 121 LEU A C 1
ATOM 939 O O . LEU A 1 121 ? 4.138 -4.059 2.859 1.00 96.12 121 LEU A O 1
ATOM 943 N N . LEU A 1 122 ? 4.820 -6.099 2.202 1.00 97.19 122 LEU A N 1
ATOM 944 C CA . LEU A 1 122 ? 4.217 -6.816 3.323 1.00 97.19 122 LEU A CA 1
ATOM 945 C C . LEU A 1 122 ? 4.789 -6.339 4.665 1.00 97.19 122 LEU A C 1
ATOM 947 O O . LEU A 1 122 ? 4.029 -6.046 5.586 1.00 97.19 122 LEU A O 1
ATOM 951 N N . LYS A 1 123 ? 6.116 -6.207 4.780 1.00 95.81 123 LYS A N 1
ATOM 952 C CA . LYS A 1 123 ? 6.766 -5.695 6.000 1.00 95.81 123 LYS A CA 1
ATOM 953 C C . LYS A 1 123 ? 6.284 -4.289 6.354 1.00 95.81 123 LYS A C 1
ATOM 955 O O . LYS A 1 123 ? 5.976 -4.039 7.518 1.00 95.81 123 LYS A O 1
ATOM 960 N N . GLN A 1 124 ? 6.185 -3.398 5.368 1.00 93.06 124 GLN A N 1
ATOM 961 C CA . GLN A 1 124 ? 5.680 -2.037 5.564 1.00 93.06 124 GLN A CA 1
ATOM 962 C C . GLN A 1 124 ? 4.204 -2.030 5.982 1.00 93.06 124 GLN A C 1
ATOM 964 O O . GLN A 1 124 ? 3.793 -1.274 6.861 1.00 93.06 124 GLN A O 1
ATOM 969 N N . GLN A 1 125 ? 3.381 -2.877 5.367 1.00 93.88 125 GLN A N 1
ATOM 970 C CA . GLN A 1 125 ? 1.977 -3.006 5.741 1.00 93.88 125 GLN A CA 1
ATOM 971 C C . GLN A 1 125 ? 1.846 -3.487 7.189 1.00 93.88 125 GLN A C 1
ATOM 973 O O . GLN A 1 125 ? 1.092 -2.898 7.960 1.00 93.88 125 GLN A O 1
ATOM 978 N N . LEU A 1 126 ? 2.631 -4.485 7.597 1.00 94.12 126 LEU A N 1
ATOM 979 C CA . LEU A 1 126 ? 2.641 -4.978 8.973 1.00 94.12 126 LEU A CA 1
ATOM 980 C C . LEU A 1 126 ? 3.122 -3.917 9.971 1.00 94.12 126 LEU A C 1
ATOM 982 O O . LEU A 1 126 ? 2.457 -3.718 10.986 1.00 94.12 126 LEU A O 1
ATOM 986 N N . SER A 1 127 ? 4.210 -3.195 9.680 1.00 91.62 127 SER A N 1
ATOM 987 C CA . SER A 1 127 ? 4.715 -2.138 10.574 1.00 91.62 127 SER A CA 1
ATOM 988 C C . SER A 1 127 ? 3.711 -1.001 10.752 1.00 91.62 127 SER A C 1
ATOM 990 O O . SER A 1 127 ? 3.642 -0.383 11.813 1.00 91.62 127 SER A O 1
ATOM 992 N N . HIS A 1 128 ? 2.896 -0.744 9.731 1.00 88.19 128 HIS A N 1
ATOM 993 C CA . HIS A 1 128 ? 1.870 0.282 9.787 1.00 88.19 128 HIS A CA 1
ATOM 994 C C . HIS A 1 128 ? 0.544 -0.218 10.355 1.00 88.19 128 HIS A C 1
ATOM 996 O O . HIS A 1 128 ? -0.334 0.620 10.509 1.00 88.19 128 HIS A O 1
ATOM 1002 N N . HIS A 1 129 ? 0.376 -1.501 10.704 1.00 90.69 129 HIS A N 1
ATOM 1003 C CA . HIS A 1 129 ? -0.903 -2.119 11.114 1.00 90.69 129 HIS A CA 1
ATOM 1004 C C . HIS A 1 129 ? -1.944 -2.175 9.973 1.00 90.69 129 HIS A C 1
ATOM 1006 O O . HIS A 1 129 ? -3.149 -1.993 10.174 1.00 90.69 129 HIS A O 1
ATOM 1012 N N . ALA A 1 130 ? -1.480 -2.322 8.730 1.00 91.50 130 ALA A N 1
ATOM 1013 C CA . ALA A 1 130 ? -2.274 -2.402 7.501 1.00 91.50 130 ALA A CA 1
ATOM 1014 C C . ALA A 1 130 ? -2.676 -3.844 7.213 1.00 91.50 130 ALA A C 1
ATOM 1016 O O . ALA A 1 130 ? -2.248 -4.447 6.235 1.00 91.50 130 ALA A O 1
ATOM 1017 N N . TYR A 1 131 ? -3.424 -4.438 8.142 1.00 93.94 131 TYR A N 1
ATOM 1018 C CA . TYR A 1 131 ? -3.623 -5.884 8.157 1.00 93.94 131 TYR A CA 1
ATOM 1019 C C . TYR A 1 131 ? -4.448 -6.401 6.974 1.00 93.94 131 TYR A C 1
ATOM 1021 O O . TYR A 1 131 ? -4.103 -7.447 6.432 1.00 93.94 131 TYR A O 1
ATOM 1029 N N . ALA A 1 132 ? -5.467 -5.665 6.514 1.00 92.88 132 ALA A N 1
ATOM 1030 C CA . ALA A 1 132 ? -6.219 -6.053 5.317 1.00 92.88 132 ALA A CA 1
ATOM 1031 C C . ALA A 1 132 ? -5.320 -6.053 4.073 1.00 92.88 132 ALA A C 1
ATOM 1033 O O . ALA A 1 132 ? -5.330 -7.001 3.288 1.00 92.88 132 ALA A O 1
ATOM 1034 N N . GLU A 1 133 ? -4.513 -5.009 3.897 1.00 93.94 133 GLU A N 1
ATOM 1035 C CA . GLU A 1 133 ? -3.574 -4.912 2.785 1.00 93.94 133 GLU A CA 1
ATOM 1036 C C . GLU A 1 133 ? -2.470 -5.975 2.887 1.00 93.94 133 GLU A C 1
ATOM 1038 O O . GLU A 1 133 ? -2.141 -6.606 1.883 1.00 93.94 133 GLU A O 1
ATOM 1043 N N . ALA A 1 134 ? -1.965 -6.247 4.095 1.00 96.12 134 ALA A N 1
ATOM 1044 C CA . ALA A 1 134 ? -1.002 -7.315 4.362 1.00 96.12 134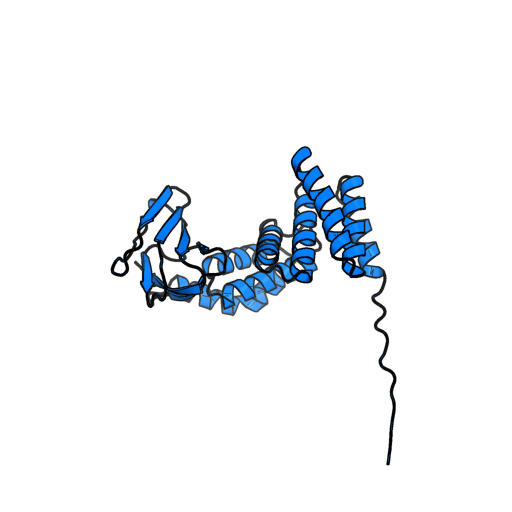 ALA A CA 1
ATOM 1045 C C . ALA A 1 134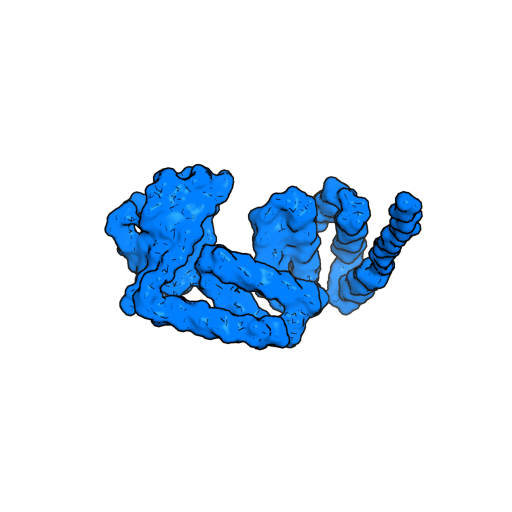 ? -1.559 -8.693 3.978 1.00 96.12 134 ALA A C 1
ATOM 1047 O O . ALA A 1 134 ? -0.873 -9.469 3.313 1.00 96.12 134 ALA A O 1
ATOM 1048 N N . GLN A 1 135 ? -2.813 -8.993 4.332 1.00 95.88 135 GLN A N 1
ATOM 1049 C CA . GLN A 1 135 ? -3.485 -10.235 3.939 1.00 95.88 135 GLN A CA 1
ATOM 1050 C C . GLN A 1 135 ? -3.606 -10.356 2.414 1.00 95.88 135 GLN A C 1
ATOM 1052 O O . GLN A 1 135 ? -3.352 -11.429 1.866 1.00 95.88 135 GLN A O 1
ATOM 1057 N N . GLN A 1 136 ? -3.933 -9.265 1.713 1.00 94.19 136 GLN A N 1
ATOM 1058 C CA . GLN A 1 136 ? -4.003 -9.256 0.247 1.00 94.19 136 GLN A CA 1
ATOM 1059 C C . GLN A 1 136 ? -2.631 -9.483 -0.399 1.00 94.19 136 GLN A C 1
ATOM 1061 O O . GLN A 1 136 ? -2.513 -10.303 -1.310 1.00 94.19 136 GLN A O 1
ATOM 1066 N N . THR A 1 137 ? -1.592 -8.785 0.065 1.00 96.38 137 THR A N 1
ATOM 1067 C CA . THR A 1 137 ? -0.215 -8.976 -0.416 1.00 96.38 137 THR A CA 1
ATOM 1068 C C . THR A 1 137 ? 0.241 -10.410 -0.174 1.00 96.38 137 THR A C 1
ATOM 1070 O O . THR A 1 137 ? 0.716 -11.068 -1.095 1.00 96.38 137 THR A O 1
ATOM 1073 N N . TYR A 1 138 ? 0.016 -10.935 1.030 1.00 97.38 138 TYR A N 1
ATOM 1074 C CA . TYR A 1 138 ? 0.363 -12.307 1.380 1.00 97.38 138 TYR A CA 1
ATOM 1075 C C . TYR A 1 138 ? -0.365 -13.347 0.516 1.00 97.38 138 TYR A C 1
ATOM 1077 O O . TYR A 1 138 ? 0.244 -14.319 0.067 1.00 97.38 138 TYR A O 1
ATOM 1085 N N . ALA A 1 139 ? -1.657 -13.143 0.243 1.00 95.44 139 ALA A N 1
ATOM 1086 C CA . ALA A 1 139 ? -2.429 -14.018 -0.633 1.00 95.44 139 ALA A CA 1
ATOM 1087 C C . ALA A 1 139 ? -1.849 -14.059 -2.055 1.00 95.44 139 ALA A C 1
ATOM 1089 O O . ALA A 1 139 ? -1.673 -15.154 -2.589 1.00 95.44 139 ALA A O 1
ATOM 1090 N N . ARG A 1 140 ? -1.476 -12.901 -2.621 1.00 94.12 140 ARG A N 1
ATOM 1091 C CA . ARG A 1 140 ? -0.788 -12.833 -3.922 1.00 94.12 140 ARG A CA 1
ATOM 1092 C C . ARG A 1 140 ? 0.552 -13.558 -3.885 1.00 94.12 140 ARG A C 1
ATOM 1094 O O . ARG A 1 140 ? 0.845 -14.328 -4.789 1.00 94.12 140 ARG A O 1
ATOM 1101 N N . MET A 1 141 ? 1.333 -13.369 -2.819 1.00 95.81 141 MET A N 1
ATOM 1102 C CA . MET A 1 141 ? 2.641 -14.014 -2.708 1.00 95.81 141 MET A CA 1
ATOM 1103 C C . MET A 1 141 ? 2.553 -15.546 -2.709 1.00 95.81 141 MET A C 1
ATOM 1105 O O . MET A 1 141 ? 3.421 -16.207 -3.269 1.00 95.81 141 MET A O 1
ATOM 1109 N N . LYS A 1 142 ? 1.505 -16.116 -2.098 1.00 95.62 142 LYS A N 1
ATOM 1110 C CA . LYS A 1 142 ? 1.265 -17.570 -2.081 1.00 95.62 142 LYS A CA 1
ATOM 1111 C C . LYS A 1 142 ? 0.839 -18.142 -3.433 1.00 95.62 142 LYS A C 1
ATOM 1113 O O . LYS A 1 142 ? 1.061 -19.321 -3.676 1.00 95.62 142 LYS A O 1
ATOM 1118 N N . GLN A 1 143 ? 0.158 -17.346 -4.253 1.00 92.56 143 GLN A N 1
ATOM 1119 C CA . GLN A 1 143 ? -0.355 -17.781 -5.556 1.00 92.56 143 GLN A CA 1
ATOM 1120 C C . GLN A 1 143 ? 0.720 -17.766 -6.646 1.00 92.56 143 GLN A C 1
ATOM 1122 O O . GLN A 1 143 ? 0.508 -18.331 -7.713 1.00 92.56 143 GLN A O 1
ATOM 1127 N N . ASP A 1 144 ? 1.852 -17.122 -6.375 1.00 90.38 144 ASP A N 1
ATOM 1128 C CA . ASP A 1 144 ? 2.894 -16.853 -7.348 1.00 90.38 144 ASP A CA 1
ATOM 1129 C C . ASP A 1 144 ? 4.166 -17.653 -7.046 1.00 90.38 144 ASP A C 1
ATOM 1131 O O . ASP A 1 144 ? 4.742 -17.534 -5.960 1.00 90.38 144 ASP A O 1
ATOM 1135 N N . GLU A 1 145 ? 4.626 -18.453 -8.012 1.00 92.00 145 GLU A N 1
ATOM 1136 C CA . GLU A 1 145 ? 5.799 -19.321 -7.849 1.00 92.00 145 GLU A CA 1
ATOM 1137 C C . GLU A 1 145 ? 7.065 -18.542 -7.466 1.00 92.00 145 GLU A C 1
ATOM 1139 O O . GLU A 1 145 ? 7.875 -19.037 -6.678 1.00 92.00 145 GLU A O 1
ATOM 1144 N N . ALA A 1 146 ? 7.227 -17.307 -7.957 1.00 91.69 146 ALA A N 1
ATOM 1145 C CA . ALA A 1 146 ? 8.420 -16.509 -7.698 1.00 91.69 146 ALA A CA 1
ATOM 1146 C C . ALA A 1 146 ? 8.523 -16.052 -6.234 1.00 91.69 146 ALA A C 1
ATOM 1148 O O . ALA A 1 146 ? 9.628 -15.813 -5.739 1.00 91.69 146 ALA A O 1
ATOM 1149 N N . SER A 1 147 ? 7.390 -15.942 -5.532 1.00 95.50 147 SER A N 1
ATOM 1150 C CA . SER A 1 147 ? 7.322 -15.470 -4.143 1.00 95.50 147 SER A CA 1
ATOM 1151 C C . SER A 1 147 ? 6.785 -16.490 -3.137 1.00 95.50 147 SER A C 1
ATOM 1153 O O . SER A 1 147 ? 6.766 -16.195 -1.938 1.00 95.50 147 SER A O 1
ATOM 1155 N N . ALA A 1 148 ? 6.367 -17.678 -3.580 1.00 95.12 148 ALA A N 1
ATOM 1156 C CA . ALA A 1 148 ? 5.762 -18.692 -2.718 1.00 95.12 148 ALA A CA 1
ATOM 1157 C C . ALA A 1 148 ? 6.681 -19.080 -1.547 1.00 95.12 148 ALA A C 1
ATOM 1159 O O . ALA A 1 148 ? 6.252 -19.091 -0.392 1.00 95.12 148 ALA A O 1
ATOM 1160 N N . LYS A 1 149 ? 7.978 -19.284 -1.813 1.00 95.31 149 LYS A N 1
ATOM 1161 C CA . LYS A 1 149 ? 8.971 -19.608 -0.774 1.00 95.31 149 LYS A CA 1
ATOM 1162 C C . LYS A 1 149 ? 9.097 -18.499 0.278 1.00 95.31 149 LYS A C 1
ATOM 1164 O O . LYS A 1 149 ? 9.221 -18.767 1.469 1.00 95.31 149 LYS A O 1
ATOM 1169 N N . GLN A 1 150 ? 9.061 -17.240 -0.145 1.00 94.88 150 GLN A N 1
ATOM 1170 C CA . GLN A 1 150 ? 9.085 -16.074 0.737 1.00 94.88 150 GLN A CA 1
ATOM 1171 C C . GLN A 1 150 ? 7.788 -15.985 1.554 1.00 94.88 150 GLN A C 1
ATOM 1173 O O . GLN A 1 150 ? 7.832 -15.640 2.734 1.00 94.88 150 GLN A O 1
ATOM 1178 N N . ALA A 1 151 ? 6.642 -16.336 0.965 1.00 96.50 151 ALA A N 1
ATOM 1179 C CA . ALA A 1 151 ? 5.372 -16.414 1.681 1.00 96.50 151 ALA A CA 1
ATOM 1180 C C . ALA A 1 151 ? 5.408 -17.486 2.789 1.00 96.50 151 ALA A C 1
ATOM 1182 O O . ALA A 1 151 ? 4.932 -17.253 3.903 1.00 96.50 151 ALA A O 1
ATOM 1183 N N . GLU A 1 152 ? 6.019 -18.645 2.541 1.00 97.00 152 GLU A N 1
ATOM 1184 C CA . GLU A 1 152 ? 6.176 -19.688 3.564 1.00 97.00 152 GLU A CA 1
ATOM 1185 C C . GLU A 1 152 ? 6.955 -19.185 4.788 1.00 97.00 152 GLU A C 1
ATOM 1187 O O . GLU A 1 152 ? 6.542 -19.441 5.923 1.00 97.00 152 GLU A O 1
ATOM 1192 N N . GLN A 1 153 ? 8.009 -18.387 4.576 1.00 96.44 153 GLN A N 1
ATOM 1193 C CA . GLN A 1 153 ? 8.842 -17.822 5.650 1.00 96.44 153 GLN A CA 1
ATOM 1194 C C . GLN A 1 153 ? 8.066 -16.920 6.621 1.00 96.44 153 GLN A C 1
ATOM 1196 O O . GLN A 1 153 ? 8.446 -16.799 7.785 1.00 96.44 153 GLN A O 1
ATOM 1201 N N . VAL A 1 154 ? 6.981 -16.291 6.164 1.00 96.69 154 VAL A N 1
ATOM 1202 C CA . VAL A 1 154 ? 6.160 -15.365 6.967 1.00 96.69 154 VAL A CA 1
ATOM 1203 C C . VAL A 1 154 ? 4.800 -15.948 7.355 1.00 96.69 154 VAL A C 1
ATOM 1205 O O . VAL A 1 154 ? 4.009 -15.274 8.014 1.00 96.69 154 VAL A O 1
ATOM 1208 N N . SER A 1 155 ? 4.528 -17.208 7.010 1.00 97.44 155 SER A N 1
ATOM 1209 C CA . SER A 1 155 ? 3.242 -17.875 7.261 1.00 97.44 155 SER A CA 1
ATOM 1210 C C . SER A 1 155 ? 2.806 -17.830 8.727 1.00 97.44 155 SER A C 1
ATOM 1212 O O . SER A 1 155 ? 1.666 -17.479 9.023 1.00 97.44 155 SER A O 1
ATOM 1214 N N . ALA A 1 156 ? 3.724 -18.088 9.662 1.00 97.69 156 ALA A N 1
ATOM 1215 C CA . ALA A 1 156 ? 3.437 -18.036 11.094 1.00 97.69 156 ALA A CA 1
ATOM 1216 C C . ALA A 1 156 ? 3.094 -16.618 11.589 1.00 97.69 156 ALA A C 1
ATOM 1218 O O . ALA A 1 156 ? 2.291 -16.461 12.509 1.00 97.69 156 ALA A O 1
ATOM 1219 N N . ILE A 1 157 ? 3.685 -15.578 10.989 1.00 96.88 157 ILE A N 1
ATOM 1220 C CA . ILE A 1 157 ? 3.349 -14.178 11.294 1.00 96.88 157 ILE A CA 1
ATOM 1221 C C . ILE A 1 157 ? 1.948 -13.875 10.766 1.00 96.88 157 ILE A C 1
ATOM 1223 O O . ILE A 1 157 ? 1.124 -13.327 11.494 1.00 96.88 157 ILE A O 1
ATOM 1227 N N . MET A 1 158 ? 1.651 -14.293 9.538 1.00 97.88 158 MET A N 1
ATOM 1228 C CA . MET A 1 158 ? 0.347 -14.057 8.925 1.00 97.88 158 MET A CA 1
ATOM 1229 C C . MET A 1 158 ? -0.780 -14.817 9.623 1.00 97.88 158 MET A C 1
ATOM 1231 O O . MET A 1 158 ? -1.844 -14.246 9.816 1.00 97.88 158 MET A O 1
ATOM 1235 N N . ALA A 1 159 ? -0.528 -16.018 10.147 1.00 96.88 159 ALA A N 1
ATOM 1236 C CA . ALA A 1 159 ? -1.494 -16.718 10.994 1.00 96.88 159 ALA A CA 1
ATOM 1237 C C . ALA A 1 159 ? -1.841 -15.924 12.272 1.00 96.88 159 ALA A C 1
ATOM 1239 O O . ALA A 1 159 ? -2.988 -15.916 12.715 1.00 96.88 159 ALA A O 1
ATOM 1240 N N . LYS A 1 160 ? -0.873 -15.208 12.866 1.00 95.38 160 LYS A N 1
ATOM 1241 C CA . LYS A 1 160 ? -1.145 -14.307 14.001 1.00 95.38 160 LYS A CA 1
ATOM 1242 C C . LYS A 1 160 ? -1.972 -13.096 13.576 1.00 95.38 160 LYS A C 1
ATOM 1244 O O . LYS A 1 160 ? -2.853 -12.689 14.327 1.00 95.38 160 LYS A O 1
ATOM 1249 N N . VAL A 1 161 ? -1.707 -12.544 12.392 1.00 95.00 161 VAL A N 1
ATOM 1250 C CA . VAL A 1 161 ? -2.507 -11.452 11.815 1.00 95.00 161 VAL A CA 1
ATOM 1251 C C . VAL A 1 161 ? -3.942 -11.914 11.570 1.00 95.00 161 VAL A C 1
ATOM 1253 O O . VAL A 1 161 ? -4.870 -11.219 11.968 1.00 95.00 161 VAL A O 1
ATOM 1256 N N . ASP A 1 162 ? -4.136 -13.103 11.002 1.00 94.25 162 ASP A N 1
ATOM 1257 C CA . ASP A 1 162 ? -5.462 -13.675 10.765 1.00 94.25 162 ASP A CA 1
ATOM 1258 C C . ASP A 1 162 ? -6.229 -13.858 12.081 1.00 94.25 162 ASP A C 1
ATOM 1260 O O . ASP A 1 162 ? -7.376 -13.420 12.196 1.00 94.25 162 ASP A O 1
ATOM 1264 N N . ASN A 1 163 ? -5.571 -14.401 13.110 1.00 93.31 163 ASN A N 1
ATOM 1265 C CA . ASN A 1 163 ? -6.153 -14.533 14.447 1.00 93.31 163 ASN A CA 1
ATOM 1266 C C . ASN A 1 163 ? -6.493 -13.173 15.077 1.00 93.31 163 ASN A C 1
ATOM 1268 O O . ASN A 1 163 ? -7.520 -13.047 15.739 1.00 93.31 163 ASN A O 1
ATOM 1272 N N . LEU A 1 164 ? -5.663 -12.145 14.875 1.00 91.31 164 LEU A N 1
ATOM 1273 C CA . LEU A 1 164 ? -5.939 -10.788 15.352 1.00 91.31 164 LEU A CA 1
ATOM 1274 C C . LEU A 1 164 ? -7.166 -10.195 14.645 1.00 91.31 164 LEU A C 1
ATOM 1276 O O . LEU A 1 164 ? -8.050 -9.639 15.295 1.00 91.31 164 LEU A O 1
ATOM 1280 N N . VAL A 1 165 ? -7.242 -10.332 13.320 1.00 90.50 165 VAL A N 1
ATOM 1281 C CA . VAL A 1 165 ? -8.354 -9.821 12.508 1.00 90.50 165 VAL A CA 1
ATOM 1282 C C . VAL A 1 165 ? -9.673 -10.495 12.904 1.00 90.50 165 VAL A C 1
ATOM 1284 O O . VAL A 1 165 ? -10.670 -9.796 13.098 1.00 90.50 165 VAL A O 1
ATOM 1287 N N . GLN A 1 166 ? -9.659 -11.818 13.091 1.00 89.88 166 GLN A N 1
ATOM 1288 C CA . GLN A 1 166 ? -10.831 -12.630 13.449 1.00 89.88 166 GLN A CA 1
ATOM 1289 C C . GLN A 1 166 ? -11.167 -12.620 14.948 1.00 89.88 166 GLN A C 1
ATOM 1291 O O . GLN A 1 166 ? -12.278 -12.986 15.327 1.00 89.88 166 GLN A O 1
ATOM 1296 N N . GLY A 1 167 ? -10.221 -12.220 15.798 1.00 89.94 167 GLY A N 1
ATOM 1297 C CA . GLY A 1 167 ? -10.380 -12.217 17.247 1.00 89.94 167 GLY A CA 1
ATOM 1298 C C . GLY A 1 167 ? -11.433 -11.228 17.751 1.00 89.94 167 GLY A C 1
ATOM 1299 O O . GLY A 1 167 ? -11.895 -10.343 17.034 1.00 89.94 167 GLY A O 1
ATOM 1300 N N . GLN A 1 168 ? -11.786 -11.366 19.029 1.00 90.00 168 GLN A N 1
ATOM 1301 C CA . GLN A 1 168 ? -12.766 -10.500 19.698 1.00 90.00 168 GLN A CA 1
ATOM 1302 C C . GLN A 1 168 ? -12.149 -9.187 20.203 1.00 90.00 168 GLN A C 1
ATOM 1304 O O . GLN A 1 168 ? -12.819 -8.161 20.280 1.00 90.00 168 GLN A O 1
ATOM 1309 N N . SER A 1 169 ? -10.853 -9.192 20.531 1.00 91.69 169 SER A N 1
ATOM 1310 C CA . SER A 1 169 ? -10.154 -8.009 21.041 1.00 91.69 169 SER A CA 1
ATOM 1311 C C . SER A 1 169 ? -10.137 -6.881 20.005 1.00 91.69 169 SER A C 1
ATOM 1313 O O . SER A 1 169 ? -9.938 -7.176 18.823 1.00 91.69 169 SER A O 1
ATOM 1315 N N . PRO A 1 170 ? -10.305 -5.606 20.401 1.00 92.88 170 PRO A N 1
ATOM 1316 C CA . PRO A 1 170 ? -10.170 -4.470 19.492 1.00 92.88 170 PRO A CA 1
ATOM 1317 C C . PRO A 1 170 ? -8.817 -4.460 18.775 1.00 92.88 170 PRO A C 1
ATOM 1319 O O . PRO A 1 170 ? -7.789 -4.789 19.369 1.00 92.88 170 PRO A O 1
ATOM 1322 N N . VAL A 1 171 ? -8.813 -4.052 17.506 1.00 93.25 171 VAL A N 1
ATOM 1323 C CA . VAL A 1 171 ? -7.576 -3.795 16.759 1.00 93.25 171 VAL A CA 1
ATOM 1324 C C . VAL A 1 171 ? -7.348 -2.297 16.715 1.00 93.25 171 VAL A C 1
ATOM 1326 O O . VAL A 1 171 ? -8.175 -1.566 16.176 1.00 93.25 171 VAL A O 1
ATOM 1329 N N . VAL A 1 172 ? -6.225 -1.859 17.275 1.00 92.75 172 VAL A N 1
ATOM 1330 C CA . VAL A 1 172 ? -5.858 -0.445 17.375 1.00 92.75 172 VAL A CA 1
ATOM 1331 C C . VAL A 1 172 ? -4.706 -0.157 16.419 1.00 92.75 172 VAL A C 1
ATOM 1333 O O . VAL A 1 172 ? -3.724 -0.900 16.387 1.00 92.75 172 VAL A O 1
ATOM 1336 N N . ALA A 1 173 ? -4.825 0.916 15.642 1.00 92.00 173 ALA A N 1
ATOM 1337 C CA . ALA A 1 173 ? -3.750 1.438 14.807 1.00 92.00 173 ALA A CA 1
ATOM 1338 C C . ALA A 1 173 ? -3.531 2.922 15.115 1.00 92.00 173 ALA A C 1
ATOM 1340 O O . ALA A 1 173 ? -4.429 3.735 14.904 1.00 92.00 173 ALA A O 1
ATOM 1341 N N . THR A 1 174 ? -2.337 3.278 15.587 1.00 92.88 174 THR A N 1
ATOM 1342 C CA . THR A 1 174 ? -1.941 4.679 15.775 1.00 92.88 174 THR A CA 1
ATOM 1343 C C . THR A 1 174 ? -1.612 5.307 14.425 1.00 92.88 174 THR A C 1
ATOM 1345 O O . THR A 1 174 ? -0.817 4.768 13.651 1.00 92.88 174 THR A O 1
ATOM 1348 N N . VAL A 1 175 ? -2.221 6.454 14.144 1.00 92.25 175 VAL A N 1
ATOM 1349 C CA . VAL A 1 175 ? -2.144 7.147 12.860 1.00 92.25 175 VAL A CA 1
ATOM 1350 C C . VAL A 1 175 ? -1.599 8.554 13.054 1.00 92.25 175 VAL A C 1
ATOM 1352 O O . VAL A 1 175 ? -1.996 9.270 13.969 1.00 92.25 175 VAL A O 1
ATOM 1355 N N . SER A 1 176 ? -0.717 8.954 12.140 1.00 91.38 176 SER A N 1
ATOM 1356 C CA . SER A 1 176 ? -0.294 10.338 11.944 1.00 91.38 176 SER A CA 1
ATOM 1357 C C . SER A 1 176 ? -0.599 10.740 10.503 1.00 91.38 176 SER A C 1
ATOM 1359 O O . SER A 1 176 ? -0.186 10.059 9.557 1.00 91.38 176 SER A O 1
ATOM 1361 N N . VAL A 1 177 ? -1.368 11.812 10.330 1.00 88.56 177 VAL A N 1
ATOM 1362 C CA . VAL A 1 177 ? -1.801 12.303 9.022 1.00 88.56 177 VAL A CA 1
ATOM 1363 C C . VAL A 1 177 ? -0.660 13.078 8.381 1.00 88.56 177 VAL A C 1
ATOM 1365 O O . VAL A 1 177 ? -0.121 14.027 8.948 1.00 88.56 177 VAL A O 1
ATOM 1368 N N . ASN A 1 178 ? -0.293 12.666 7.170 1.00 83.06 178 ASN A N 1
ATOM 1369 C CA . ASN A 1 178 ? 0.788 13.290 6.420 1.00 83.06 178 ASN A CA 1
ATOM 1370 C C . ASN A 1 178 ? 0.402 14.697 5.906 1.00 83.06 178 ASN A C 1
ATOM 1372 O O . ASN A 1 178 ? -0.717 15.186 6.078 1.00 83.06 178 ASN A O 1
ATOM 1376 N N . ASN A 1 179 ? 1.326 15.333 5.186 1.00 82.62 179 ASN A N 1
ATOM 1377 C CA . ASN A 1 179 ? 1.143 16.681 4.640 1.00 82.62 179 ASN A CA 1
ATOM 1378 C C . ASN A 1 179 ? 0.010 16.797 3.599 1.00 82.62 179 ASN A C 1
ATOM 1380 O O . ASN A 1 179 ? -0.353 17.906 3.221 1.00 82.62 179 ASN A O 1
ATOM 1384 N N . SER A 1 180 ? -0.580 15.695 3.129 1.00 83.06 180 SER A N 1
ATOM 1385 C CA . SER A 1 180 ? -1.743 15.763 2.233 1.00 83.06 180 SER A CA 1
ATOM 1386 C C . SER A 1 180 ? -3.050 16.081 2.966 1.00 83.06 180 SER A C 1
ATOM 1388 O O . SER A 1 180 ? -4.047 16.381 2.314 1.00 83.06 180 SER A O 1
ATOM 1390 N N . GLY A 1 181 ? -3.066 15.994 4.303 1.00 90.00 181 GLY A N 1
ATOM 1391 C CA . GLY A 1 181 ? -4.298 16.106 5.088 1.00 90.00 181 GLY A CA 1
ATOM 1392 C C . GLY A 1 181 ? -5.261 14.934 4.871 1.00 90.00 181 GLY A C 1
ATOM 1393 O O . GLY A 1 181 ? -6.442 15.020 5.198 1.00 90.00 181 GLY A O 1
ATOM 1394 N N . LYS A 1 182 ? -4.775 13.835 4.283 1.00 91.00 182 LYS A N 1
ATOM 1395 C CA . LYS A 1 182 ? -5.557 12.630 4.022 1.00 91.00 182 LYS A CA 1
ATOM 1396 C C . LYS A 1 182 ? -4.819 11.403 4.519 1.00 91.00 182 LYS A C 1
ATOM 1398 O O . LYS A 1 182 ? -3.628 11.219 4.263 1.00 91.00 182 LYS A O 1
ATOM 1403 N N . TRP A 1 183 ? -5.557 10.532 5.187 1.00 92.44 183 TRP A N 1
ATOM 1404 C CA . TRP A 1 183 ? -5.108 9.190 5.526 1.00 92.44 183 TRP A CA 1
ATOM 1405 C C . TRP A 1 183 ? -6.122 8.172 5.022 1.00 92.44 183 TRP A C 1
ATOM 1407 O O . TRP A 1 183 ? -7.322 8.415 5.093 1.00 92.44 183 TRP A O 1
ATOM 1417 N N . GLN A 1 184 ? -5.650 7.052 4.477 1.00 92.50 184 GLN A N 1
ATOM 1418 C CA . GLN A 1 184 ? -6.513 6.043 3.867 1.00 92.50 184 GLN A CA 1
ATOM 1419 C C . GLN A 1 184 ? -6.128 4.640 4.305 1.00 92.50 184 GLN A C 1
ATOM 1421 O O . GLN A 1 184 ? -4.940 4.331 4.441 1.00 92.50 184 GLN A O 1
ATOM 1426 N N . ARG A 1 185 ? -7.137 3.784 4.483 1.00 92.44 185 ARG A N 1
ATOM 1427 C CA . ARG A 1 185 ? -6.935 2.406 4.925 1.00 92.44 185 ARG A CA 1
ATOM 1428 C C . ARG A 1 185 ? -8.098 1.487 4.591 1.00 92.44 185 ARG A C 1
ATOM 1430 O O . ARG A 1 185 ? -9.255 1.870 4.748 1.00 92.44 185 ARG A O 1
ATOM 1437 N N . GLN A 1 186 ? -7.794 0.253 4.207 1.00 94.19 186 GLN A N 1
ATOM 1438 C CA . GLN A 1 186 ? -8.786 -0.809 4.133 1.00 94.19 186 GLN A CA 1
ATOM 1439 C C . GLN A 1 186 ? -9.179 -1.269 5.545 1.00 94.19 186 GLN A C 1
ATOM 1441 O O . GLN A 1 186 ? -8.330 -1.662 6.349 1.00 94.19 186 GLN A O 1
ATOM 1446 N N . LEU A 1 187 ? -10.475 -1.237 5.851 1.00 94.75 187 LEU A N 1
ATOM 1447 C CA . LEU A 1 187 ? -10.986 -1.728 7.127 1.00 94.75 187 LEU A CA 1
ATOM 1448 C C . LEU A 1 187 ? -10.989 -3.261 7.145 1.00 94.75 187 LEU A C 1
ATOM 1450 O O . LEU A 1 187 ? -11.356 -3.908 6.161 1.00 94.75 187 LEU A O 1
ATOM 1454 N N . ILE A 1 188 ? -10.590 -3.823 8.285 1.00 93.62 188 ILE A N 1
ATOM 1455 C CA . ILE A 1 188 ? -10.599 -5.265 8.570 1.00 93.62 188 ILE A CA 1
ATOM 1456 C C . ILE A 1 188 ? -11.858 -5.698 9.323 1.00 93.62 188 ILE A C 1
ATOM 1458 O O . ILE A 1 188 ? -12.166 -6.887 9.364 1.00 93.62 188 ILE A O 1
ATOM 1462 N N . ARG A 1 189 ? -12.581 -4.751 9.931 1.00 93.12 189 ARG A N 1
ATOM 1463 C CA . ARG A 1 189 ? -13.818 -5.012 10.670 1.00 93.12 189 ARG A CA 1
ATOM 1464 C C . ARG A 1 189 ? -14.892 -3.979 10.325 1.00 93.12 189 ARG A C 1
ATOM 1466 O O . ARG A 1 189 ? -14.555 -2.853 9.960 1.00 93.12 189 ARG A O 1
ATOM 1473 N N . PRO A 1 190 ? -16.180 -4.350 10.418 1.00 92.25 190 PRO A N 1
ATOM 1474 C CA . PRO A 1 190 ? -17.275 -3.476 10.007 1.00 92.25 190 PRO A CA 1
ATOM 1475 C C . PRO A 1 190 ? -17.541 -2.333 10.991 1.00 92.25 190 PRO A C 1
ATOM 1477 O O . PRO A 1 190 ? -18.126 -1.333 10.588 1.00 92.25 190 PRO A O 1
ATOM 1480 N N . SER A 1 191 ? -17.140 -2.465 12.256 1.00 94.94 191 SER A N 1
ATOM 1481 C CA . SER A 1 191 ? -17.376 -1.451 13.284 1.00 94.94 191 SER A CA 1
ATOM 1482 C C . SER A 1 191 ? -16.066 -0.794 13.703 1.00 94.94 191 SER A C 1
ATOM 1484 O O . SER A 1 191 ? -15.075 -1.486 13.941 1.00 94.94 191 SER A O 1
ATOM 1486 N N . PHE A 1 192 ? -16.044 0.534 13.780 1.00 96.06 192 PHE A N 1
ATOM 1487 C CA . PHE A 1 192 ? -14.853 1.292 14.147 1.00 96.06 192 PHE A CA 1
ATOM 1488 C C . PHE A 1 192 ? -15.190 2.669 14.727 1.00 96.06 192 PHE A C 1
ATOM 1490 O O . PHE A 1 192 ? -16.290 3.187 14.539 1.00 96.06 192 PHE A O 1
ATOM 1497 N N . TYR A 1 193 ? -14.220 3.269 15.405 1.00 96.19 193 TYR A N 1
ATOM 1498 C CA . TYR A 1 193 ? -14.244 4.663 15.843 1.00 96.19 193 TYR A CA 1
ATOM 1499 C C . TYR A 1 193 ? -12.817 5.223 15.857 1.00 96.19 193 TYR A C 1
ATOM 1501 O O . TYR A 1 193 ? -11.848 4.467 15.706 1.00 96.19 193 TYR A O 1
ATOM 1509 N N . LEU A 1 194 ? -12.689 6.546 15.984 1.00 96.31 194 LEU A N 1
ATOM 1510 C CA . LEU A 1 194 ? -11.395 7.206 16.151 1.00 96.31 194 LEU A CA 1
ATOM 1511 C C . LEU A 1 194 ? -11.247 7.659 17.604 1.00 96.31 194 LEU A C 1
ATOM 1513 O O . LEU A 1 194 ? -12.111 8.366 18.109 1.00 96.31 194 LEU A O 1
ATOM 1517 N N . ASP A 1 195 ? -10.161 7.256 18.253 1.00 94.88 195 ASP A N 1
ATOM 1518 C CA . ASP A 1 195 ? -9.834 7.607 19.639 1.00 94.88 195 ASP A CA 1
ATOM 1519 C C . ASP A 1 195 ? -8.584 8.502 19.690 1.00 94.88 195 ASP A C 1
ATOM 1521 O O . ASP A 1 195 ? -7.852 8.626 18.702 1.00 94.88 195 ASP A O 1
ATOM 1525 N N . LYS A 1 196 ? -8.333 9.134 20.841 1.00 94.62 196 LYS A N 1
ATOM 1526 C CA . LYS A 1 196 ? -7.152 9.972 21.127 1.00 94.62 196 LYS A CA 1
ATOM 1527 C C . LYS A 1 196 ? -6.830 1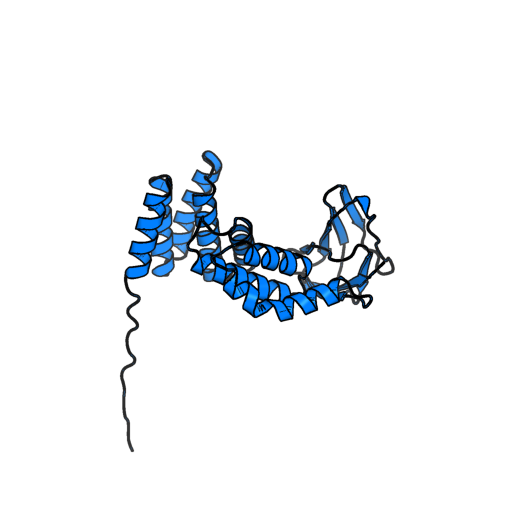0.963 20.007 1.00 94.62 196 LYS A C 1
ATOM 1529 O O . LYS A 1 196 ? -5.672 11.133 19.620 1.00 94.62 196 LYS A O 1
ATOM 1534 N N . VAL A 1 197 ? -7.867 11.600 19.468 1.00 94.56 197 VAL A N 1
ATOM 1535 C CA . VAL A 1 197 ? -7.723 12.553 18.370 1.00 94.56 197 VAL A CA 1
ATOM 1536 C C . VAL A 1 197 ? -6.998 13.803 18.868 1.00 94.56 197 VAL A C 1
ATOM 1538 O O . VAL A 1 197 ? -7.424 14.458 19.816 1.00 94.56 197 VAL A O 1
ATOM 1541 N N . SER A 1 198 ? -5.898 14.136 18.203 1.00 94.31 198 SER A N 1
ATOM 1542 C CA . SER A 1 198 ? -5.126 15.361 18.383 1.00 94.31 198 SER A CA 1
ATOM 1543 C C . SER A 1 198 ? -5.039 16.078 17.039 1.00 94.31 198 SER A C 1
ATOM 1545 O O . SER A 1 198 ? -4.465 15.549 16.087 1.00 94.31 198 SER A O 1
ATOM 1547 N N . GLY A 1 199 ? -5.629 17.269 16.949 1.00 91.88 199 GLY A N 1
ATOM 1548 C CA . GLY A 1 199 ? -5.814 18.003 15.694 1.00 91.88 199 GLY A CA 1
ATOM 1549 C C . GLY A 1 199 ? -7.273 18.014 15.236 1.00 91.88 199 GLY A C 1
ATOM 1550 O O . GLY A 1 199 ? -8.176 17.729 16.019 1.00 91.88 199 GLY A O 1
ATOM 1551 N N . ASP A 1 200 ? -7.491 18.349 13.964 1.00 92.50 200 ASP A N 1
ATOM 1552 C CA . ASP A 1 200 ? -8.827 18.600 13.415 1.00 92.50 200 ASP A CA 1
ATOM 1553 C C . ASP A 1 200 ? -9.159 17.561 12.340 1.00 92.50 200 ASP A C 1
ATOM 1555 O O . ASP A 1 200 ? -8.498 17.512 11.301 1.00 92.50 200 ASP A O 1
ATOM 1559 N N . ILE A 1 201 ? -10.198 16.752 12.560 1.00 94.44 201 ILE A N 1
ATOM 1560 C CA . ILE A 1 201 ? -10.744 15.829 11.556 1.00 94.44 201 ILE A CA 1
ATOM 1561 C C . ILE A 1 201 ? -12.031 16.432 11.005 1.00 94.44 201 ILE A C 1
ATOM 1563 O O . ILE A 1 201 ? -12.950 16.745 11.755 1.00 94.44 201 ILE A O 1
ATOM 1567 N N . THR A 1 202 ? -12.098 16.607 9.687 1.00 92.25 202 THR A N 1
ATOM 1568 C CA . THR A 1 202 ? -13.245 17.237 9.026 1.00 92.25 202 THR A CA 1
ATOM 1569 C C . THR A 1 202 ? -14.283 16.197 8.626 1.00 92.25 202 THR A C 1
ATOM 1571 O O . THR A 1 202 ? -15.446 16.291 9.017 1.00 92.25 202 THR A O 1
ATOM 1574 N N . THR A 1 203 ? -13.873 15.190 7.851 1.00 95.56 203 THR A N 1
ATOM 1575 C CA . THR A 1 203 ? -14.793 14.189 7.300 1.00 95.56 203 THR A CA 1
ATOM 1576 C C . THR A 1 203 ? -14.189 12.795 7.273 1.00 95.56 203 THR A C 1
ATOM 1578 O O . THR A 1 203 ? -12.974 12.608 7.144 1.00 95.56 203 THR A O 1
ATOM 1581 N N . LEU A 1 204 ? -15.082 11.814 7.355 1.00 96.50 204 LEU A N 1
ATOM 1582 C CA . LEU A 1 204 ? -14.811 10.406 7.125 1.00 96.50 204 LEU A CA 1
ATOM 1583 C C . LEU A 1 204 ? -15.520 9.986 5.838 1.00 96.50 204 LEU A C 1
ATOM 1585 O O . LEU A 1 204 ? -16.743 10.090 5.735 1.00 96.50 204 LEU A O 1
ATOM 1589 N N . GLU A 1 205 ? -14.766 9.491 4.865 1.00 96.88 205 GLU A N 1
ATOM 1590 C CA . GLU A 1 205 ? -15.313 8.914 3.638 1.00 96.88 205 GLU A CA 1
ATOM 1591 C C . GLU A 1 205 ? -15.107 7.399 3.659 1.00 96.88 205 GLU A C 1
ATOM 1593 O O . GLU A 1 205 ? -14.017 6.908 3.949 1.00 96.88 205 GLU A O 1
ATOM 1598 N N . LEU A 1 206 ? -16.152 6.645 3.335 1.00 96.50 206 LEU A N 1
ATOM 1599 C CA . LEU A 1 206 ? -16.093 5.198 3.175 1.00 96.50 206 LEU A CA 1
ATOM 1600 C C . LEU A 1 206 ? -16.382 4.857 1.716 1.00 96.50 206 LEU A C 1
ATOM 1602 O O . LEU A 1 206 ? -17.497 5.053 1.229 1.00 96.50 206 LEU A O 1
ATOM 1606 N N . ASP A 1 207 ? -15.370 4.320 1.042 1.00 96.56 207 ASP A N 1
ATOM 1607 C CA . ASP A 1 207 ? -15.472 3.724 -0.285 1.00 96.56 207 ASP A CA 1
ATOM 1608 C C . ASP A 1 207 ? -15.596 2.203 -0.130 1.00 96.56 207 ASP A C 1
ATOM 1610 O O . ASP A 1 207 ? -14.597 1.497 0.034 1.00 96.56 207 ASP A O 1
ATOM 1614 N N . CYS A 1 208 ? -16.823 1.692 -0.160 1.00 95.88 208 CYS A N 1
ATOM 1615 C CA . CYS A 1 208 ? -17.116 0.264 -0.116 1.00 95.88 208 CYS A CA 1
ATOM 1616 C C . CYS A 1 208 ? -17.398 -0.301 -1.509 1.00 95.88 208 CYS A C 1
ATOM 1618 O O . CYS A 1 208 ? -17.742 0.441 -2.430 1.00 95.88 208 CYS A O 1
ATOM 1620 N N . VAL A 1 209 ? -17.335 -1.629 -1.645 1.00 94.69 209 VAL A N 1
ATOM 1621 C CA . VAL A 1 209 ? -17.647 -2.333 -2.905 1.00 94.69 209 VAL A CA 1
ATOM 1622 C C . VAL A 1 209 ? -19.004 -1.908 -3.476 1.00 94.69 209 VAL A C 1
ATOM 1624 O O . VAL A 1 209 ? -19.097 -1.598 -4.660 1.00 94.69 209 VAL A O 1
ATOM 1627 N N . ASN A 1 210 ? -20.043 -1.849 -2.637 1.00 94.19 210 ASN A N 1
ATOM 1628 C CA . ASN A 1 210 ? -21.414 -1.593 -3.092 1.00 94.19 210 ASN A CA 1
ATOM 1629 C C . ASN A 1 210 ? -21.922 -0.174 -2.794 1.00 94.19 210 ASN A C 1
ATOM 1631 O O . ASN A 1 210 ? -23.043 0.165 -3.178 1.00 94.19 210 ASN A O 1
ATOM 1635 N N . LYS A 1 211 ? -21.162 0.652 -2.062 1.00 94.88 211 LYS A N 1
ATOM 1636 C CA . LYS A 1 211 ? -21.631 1.979 -1.641 1.00 94.88 211 LYS A CA 1
ATOM 1637 C C . LYS A 1 211 ? -20.484 2.928 -1.321 1.00 94.88 211 LYS A C 1
ATOM 1639 O O . LYS A 1 211 ? -19.469 2.519 -0.775 1.00 94.88 211 LYS A O 1
ATOM 1644 N N . LYS A 1 212 ? -20.706 4.216 -1.578 1.00 95.56 212 LYS A N 1
ATOM 1645 C CA . LYS A 1 212 ? -19.871 5.308 -1.076 1.00 95.56 212 LYS A CA 1
ATOM 1646 C C . LYS A 1 212 ? -20.656 6.160 -0.092 1.00 95.56 212 LYS A C 1
ATOM 1648 O O . LYS A 1 212 ? -21.851 6.385 -0.292 1.00 95.56 212 LYS A O 1
ATOM 1653 N N . MET A 1 213 ? -20.002 6.630 0.960 1.00 94.12 213 MET A N 1
ATOM 1654 C CA . MET A 1 213 ? -20.608 7.543 1.928 1.00 94.12 213 MET A CA 1
ATOM 1655 C C . MET A 1 213 ? -19.575 8.519 2.480 1.00 94.12 213 MET A C 1
ATOM 1657 O O . MET A 1 213 ? -18.404 8.179 2.603 1.00 94.12 213 MET A O 1
ATOM 1661 N N . SER A 1 214 ? -20.033 9.720 2.818 1.00 95.81 214 SER A N 1
ATOM 1662 C CA . SER A 1 214 ? -19.246 10.751 3.488 1.00 95.81 214 SER A CA 1
ATOM 1663 C C . SER A 1 214 ? -20.007 11.197 4.724 1.00 95.81 214 SER A C 1
ATOM 1665 O O . SER A 1 214 ? -21.216 11.427 4.655 1.00 95.81 214 SER A O 1
ATOM 1667 N N . LEU A 1 215 ? -19.304 11.303 5.841 1.00 93.69 215 LEU A N 1
ATOM 1668 C CA . LEU A 1 215 ? -19.842 11.674 7.142 1.00 93.69 215 LEU A CA 1
ATOM 1669 C C . LEU A 1 215 ? -18.972 12.776 7.744 1.00 93.69 215 LEU A C 1
ATOM 1671 O O . LEU A 1 215 ? -17.756 12.787 7.546 1.00 93.69 215 LEU A O 1
ATOM 1675 N N . ASN A 1 216 ? -19.586 13.674 8.509 1.00 93.81 216 ASN A N 1
ATOM 1676 C CA . ASN A 1 216 ? -18.824 14.547 9.396 1.00 93.81 216 ASN A CA 1
ATOM 1677 C C . ASN A 1 216 ? -18.267 13.709 10.548 1.00 93.81 216 ASN A C 1
ATOM 1679 O O . ASN A 1 216 ? -18.910 12.752 10.985 1.00 93.81 216 ASN A O 1
ATOM 1683 N N . PHE A 1 217 ? -17.068 14.054 11.011 1.00 92.38 217 PHE A N 1
ATOM 1684 C CA . PHE A 1 217 ? -16.484 13.382 12.163 1.00 92.38 217 PHE A CA 1
ATOM 1685 C C . PHE A 1 217 ? -17.241 13.743 13.447 1.00 92.38 217 PHE A C 1
ATOM 1687 O O . PHE A 1 217 ? -17.561 14.907 13.681 1.00 92.38 217 PHE A O 1
ATOM 1694 N N . ASP A 1 218 ? -17.497 12.728 14.266 1.00 91.19 218 ASP A N 1
ATOM 1695 C CA . ASP A 1 218 ? -18.065 12.840 15.604 1.00 91.19 218 ASP A CA 1
ATOM 1696 C C . ASP A 1 218 ? -17.257 11.925 16.535 1.00 91.19 218 ASP A C 1
ATOM 1698 O O . ASP A 1 218 ? -17.095 10.736 16.248 1.00 91.19 218 ASP A O 1
ATOM 1702 N N . ALA A 1 219 ? -16.704 12.499 17.605 1.00 86.00 219 ALA A N 1
ATOM 1703 C CA . ALA A 1 219 ? -15.743 11.836 18.484 1.00 86.00 219 ALA A CA 1
ATOM 1704 C C . ALA A 1 219 ? -16.374 10.738 19.351 1.00 86.00 219 ALA A C 1
ATOM 1706 O O . ALA A 1 219 ? -15.693 9.774 19.696 1.00 86.00 219 ALA A O 1
ATOM 1707 N N . ASP A 1 220 ? -17.670 10.846 19.649 1.00 85.50 220 ASP A N 1
ATOM 1708 C CA . ASP A 1 220 ? -18.378 9.895 20.516 1.00 85.50 220 ASP A CA 1
ATOM 1709 C C . ASP A 1 220 ? -19.088 8.785 19.717 1.00 85.50 220 ASP A C 1
ATOM 1711 O O . ASP A 1 220 ? -19.728 7.891 20.279 1.00 85.50 220 ASP A O 1
ATOM 1715 N N . SER A 1 221 ? -18.976 8.822 18.386 1.00 89.19 221 SER A N 1
ATOM 1716 C CA . SER A 1 221 ? -19.714 7.939 17.490 1.00 89.19 221 SER A CA 1
ATOM 1717 C C . SER A 1 221 ? -18.921 6.690 17.101 1.00 89.19 221 SER A C 1
ATOM 1719 O O . SER A 1 221 ? -17.875 6.751 16.452 1.00 89.19 221 SER A O 1
ATOM 1721 N N . VAL A 1 222 ? -19.495 5.520 17.398 1.00 94.50 222 VAL A N 1
ATOM 1722 C CA . VAL A 1 222 ? -19.065 4.246 16.806 1.00 94.50 222 VAL A CA 1
ATOM 1723 C C . VAL A 1 222 ? -19.777 4.045 15.475 1.00 94.50 222 VAL A C 1
ATOM 1725 O O . VAL A 1 222 ? -20.998 3.883 15.413 1.00 94.50 222 VAL A O 1
ATOM 1728 N N . LEU A 1 223 ? -19.007 4.000 14.393 1.00 95.00 223 LEU A N 1
ATOM 1729 C CA . LEU A 1 223 ? -19.524 3.738 13.059 1.00 95.00 223 LEU A CA 1
ATOM 1730 C C . LEU A 1 223 ? -19.598 2.237 12.818 1.00 95.00 223 LEU A C 1
ATOM 1732 O O . LEU A 1 223 ? -18.616 1.521 12.985 1.00 95.00 223 LEU A O 1
ATOM 1736 N N . THR A 1 224 ? -20.766 1.762 12.389 1.00 95.06 224 THR A N 1
ATOM 1737 C CA . THR A 1 224 ? -20.974 0.366 11.997 1.00 95.06 224 THR A CA 1
ATOM 1738 C C . THR A 1 224 ? -21.411 0.287 10.544 1.00 95.06 224 THR A C 1
ATOM 1740 O O . THR A 1 224 ? -22.459 0.803 10.159 1.00 95.06 224 THR A O 1
ATOM 1743 N N . ILE A 1 225 ? -20.600 -0.388 9.738 1.00 93.62 225 ILE A N 1
ATOM 1744 C CA . ILE A 1 225 ? -20.830 -0.596 8.316 1.00 93.62 225 ILE A CA 1
ATOM 1745 C C . ILE A 1 225 ? -21.765 -1.799 8.128 1.00 93.62 225 ILE A C 1
ATOM 1747 O O . ILE A 1 225 ? -21.457 -2.905 8.587 1.00 93.62 225 ILE A O 1
ATOM 1751 N N . PRO A 1 226 ? -22.893 -1.630 7.417 1.00 93.31 226 PRO A N 1
ATOM 1752 C CA . PRO A 1 226 ? -23.763 -2.737 7.049 1.00 93.31 226 PRO A CA 1
ATOM 1753 C C . PRO A 1 226 ? -23.037 -3.808 6.224 1.00 93.31 226 PRO A C 1
ATOM 1755 O O . PRO A 1 226 ? -22.337 -3.499 5.259 1.00 93.31 226 PRO A O 1
ATOM 1758 N N . LYS A 1 227 ? -23.262 -5.090 6.545 1.00 90.69 227 LYS A N 1
ATOM 1759 C CA . LYS A 1 227 ? -22.603 -6.226 5.865 1.00 90.69 227 LYS A CA 1
ATOM 1760 C C . LYS A 1 227 ? -22.791 -6.218 4.343 1.00 90.69 227 LYS A C 1
ATOM 1762 O O . LYS A 1 227 ? -21.893 -6.624 3.612 1.00 90.69 227 LYS A O 1
ATOM 1767 N N . ASN A 1 228 ? -23.929 -5.727 3.850 1.00 93.50 228 ASN A N 1
ATOM 1768 C CA . ASN A 1 228 ? -24.221 -5.645 2.418 1.00 93.50 228 ASN A CA 1
ATOM 1769 C C . ASN A 1 228 ? -23.376 -4.599 1.663 1.00 93.50 228 ASN A C 1
ATOM 1771 O O . ASN A 1 228 ? -23.416 -4.586 0.434 1.00 93.50 228 ASN A O 1
ATOM 1775 N N . PHE A 1 229 ? -22.606 -3.739 2.340 1.00 94.06 229 PHE A N 1
ATOM 1776 C CA . PHE A 1 229 ? -21.718 -2.781 1.664 1.00 94.06 229 PHE A CA 1
ATOM 1777 C C . PHE A 1 229 ? -20.431 -3.444 1.151 1.00 94.06 229 PHE A C 1
ATOM 1779 O O . PHE A 1 229 ? -19.818 -2.934 0.210 1.00 94.06 229 PHE A O 1
ATOM 1786 N N . GLY A 1 230 ? -20.064 -4.600 1.713 1.00 92.25 230 GLY A N 1
ATOM 1787 C CA . GLY A 1 230 ? -18.837 -5.318 1.382 1.00 92.25 230 GLY A CA 1
ATOM 1788 C C . GLY A 1 230 ? -17.597 -4.706 2.035 1.00 92.25 230 GLY A C 1
ATOM 1789 O O . GLY A 1 230 ? -17.682 -3.999 3.036 1.00 92.25 230 GLY A O 1
ATOM 1790 N N . ALA A 1 231 ? -16.426 -5.008 1.473 1.00 91.88 231 ALA A N 1
ATOM 1791 C CA . ALA A 1 231 ? -15.153 -4.479 1.949 1.00 91.88 231 ALA A CA 1
ATOM 1792 C C . ALA A 1 231 ? -15.081 -2.957 1.727 1.00 91.88 231 ALA A C 1
ATOM 1794 O O . ALA A 1 231 ? -15.437 -2.478 0.650 1.00 91.88 231 ALA A O 1
ATOM 1795 N N . CYS A 1 232 ? -14.603 -2.208 2.724 1.00 95.19 232 CYS A N 1
ATOM 1796 C CA . CYS A 1 232 ? -14.580 -0.744 2.695 1.00 95.19 232 CYS A CA 1
ATOM 1797 C C . CYS A 1 232 ? -13.197 -0.165 2.961 1.00 95.19 232 CYS A C 1
ATOM 1799 O O . CYS A 1 232 ? -12.493 -0.595 3.877 1.00 95.19 232 CYS A O 1
ATOM 1801 N N . LYS A 1 233 ? -12.854 0.870 2.202 1.00 95.69 233 LYS A N 1
ATOM 1802 C CA . LYS A 1 233 ? -11.711 1.736 2.460 1.00 95.69 233 LYS A CA 1
ATOM 1803 C C . LYS A 1 233 ? -12.192 2.998 3.170 1.00 95.69 233 LYS A C 1
ATOM 1805 O O . LYS A 1 233 ? -13.059 3.699 2.656 1.00 95.69 233 LYS A O 1
ATOM 1810 N N . LEU A 1 234 ? -11.618 3.278 4.332 1.00 96.25 234 LEU A N 1
ATOM 1811 C CA . LEU A 1 234 ? -11.799 4.518 5.074 1.00 96.25 234 LEU A CA 1
ATOM 1812 C C . LEU A 1 234 ? -10.791 5.557 4.582 1.00 96.25 234 LEU A C 1
ATOM 1814 O O . LEU A 1 234 ? -9.593 5.280 4.543 1.00 96.25 234 LEU A O 1
ATOM 1818 N N . THR A 1 235 ? -11.271 6.751 4.255 1.00 96.06 235 THR A N 1
ATOM 1819 C CA . THR A 1 235 ? -10.471 7.965 4.091 1.00 96.06 235 THR A CA 1
ATOM 1820 C C . THR A 1 235 ? -10.818 8.923 5.223 1.00 96.06 235 THR A C 1
ATOM 1822 O O . THR A 1 235 ? -11.981 9.254 5.432 1.00 96.06 235 THR A O 1
ATOM 1825 N N . VAL A 1 236 ? -9.801 9.380 5.943 1.00 95.88 236 VAL A N 1
ATOM 1826 C CA . VAL A 1 236 ? -9.908 10.399 6.985 1.00 95.88 236 VAL A CA 1
ATOM 1827 C C . VAL A 1 236 ? -9.323 11.689 6.424 1.00 95.88 236 VAL A C 1
ATOM 1829 O O . VAL A 1 236 ? -8.123 11.747 6.139 1.00 95.88 236 VAL A O 1
ATOM 1832 N N . ASN A 1 237 ? -10.168 12.704 6.245 1.00 95.44 237 ASN A N 1
ATOM 1833 C CA . ASN A 1 237 ? -9.729 14.051 5.895 1.00 95.44 237 ASN A CA 1
ATOM 1834 C C . ASN A 1 237 ? -9.506 14.837 7.186 1.00 95.44 237 ASN A C 1
ATOM 1836 O O . ASN A 1 237 ? -10.437 15.040 7.970 1.00 95.44 237 ASN A O 1
ATOM 1840 N N . ALA A 1 238 ? -8.274 15.271 7.405 1.00 94.38 238 ALA A N 1
ATOM 1841 C CA . ALA A 1 238 ? -7.861 15.938 8.626 1.00 94.38 238 ALA A CA 1
ATOM 1842 C C . ALA A 1 238 ? -6.798 16.997 8.341 1.00 94.38 238 ALA A C 1
ATOM 1844 O O . ALA A 1 238 ? -6.144 17.004 7.296 1.00 94.38 238 ALA A O 1
ATOM 1845 N N . ARG A 1 239 ? -6.578 17.887 9.301 1.00 93.44 239 ARG A N 1
ATOM 1846 C CA . ARG A 1 239 ? -5.460 18.822 9.249 1.00 93.44 239 ARG A CA 1
ATOM 1847 C C . ARG A 1 239 ? -4.138 18.052 9.215 1.00 93.44 239 ARG A C 1
ATOM 1849 O O . ARG A 1 239 ? -4.002 16.993 9.832 1.00 93.44 239 ARG A O 1
ATOM 1856 N N . GLN A 1 240 ? -3.153 18.599 8.507 1.00 90.88 240 GLN A N 1
ATOM 1857 C CA . GLN A 1 240 ? -1.793 18.058 8.481 1.00 90.88 240 GLN A CA 1
ATOM 1858 C C . GLN A 1 240 ? -1.265 17.845 9.907 1.00 90.88 240 GLN A C 1
ATOM 1860 O O . GLN A 1 240 ? -1.523 18.668 10.788 1.00 90.88 240 GLN A O 1
ATOM 1865 N N . SER A 1 241 ? -0.530 16.752 10.117 1.00 88.88 241 SER A N 1
ATOM 1866 C CA . SER A 1 241 ? 0.036 16.360 11.415 1.00 88.88 241 SER A CA 1
ATOM 1867 C C . SER A 1 241 ? -0.986 15.994 12.497 1.00 88.88 241 SER A C 1
ATOM 1869 O O . SER A 1 241 ? -0.586 15.794 13.644 1.00 88.88 241 SER A O 1
ATOM 1871 N N . SER A 1 242 ? -2.278 15.872 12.161 1.00 94.38 242 SER A N 1
ATOM 1872 C CA . SER A 1 242 ? -3.266 15.328 13.100 1.00 94.38 242 SER A CA 1
ATOM 1873 C C . SER A 1 242 ? -2.931 13.876 13.431 1.00 94.38 242 SER A C 1
ATOM 1875 O O . SER A 1 242 ? -2.455 13.125 12.576 1.00 94.38 242 SER A O 1
ATOM 1877 N N . GLN A 1 243 ? -3.197 13.473 14.665 1.00 95.44 243 GLN A N 1
ATOM 1878 C CA . GLN A 1 243 ? -2.962 12.123 15.160 1.00 95.44 243 GLN A CA 1
ATOM 1879 C C . GLN A 1 243 ? -4.251 11.551 15.728 1.00 95.44 243 G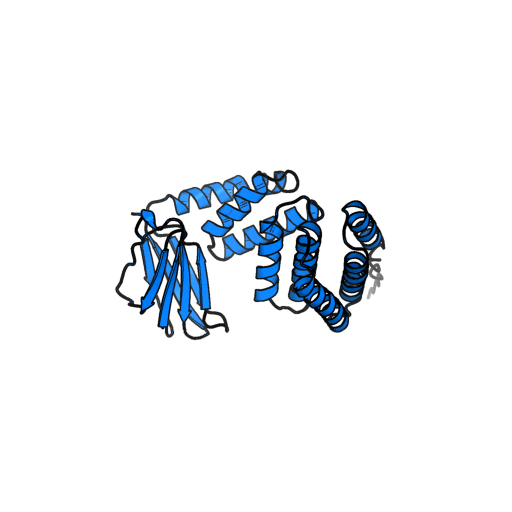LN A C 1
ATOM 1881 O O . GLN A 1 243 ? -5.074 12.287 16.265 1.00 95.44 243 GLN A O 1
ATOM 1886 N N . PHE A 1 244 ? -4.433 10.245 15.591 1.00 95.44 244 PHE A N 1
ATOM 1887 C CA . PHE A 1 244 ? -5.566 9.528 16.168 1.00 95.44 244 PHE A CA 1
ATOM 1888 C C . PHE A 1 244 ? -5.262 8.033 16.244 1.00 95.44 244 PHE A C 1
ATOM 1890 O O . PHE A 1 244 ? -4.335 7.532 15.604 1.00 95.44 244 PHE A O 1
ATOM 1897 N N . GLU A 1 245 ? -6.066 7.301 16.999 1.00 95.50 245 GLU A N 1
ATOM 1898 C CA . GLU A 1 245 ? -6.101 5.845 16.983 1.00 95.50 245 GLU A CA 1
ATOM 1899 C C . GLU A 1 245 ? -7.334 5.387 16.204 1.00 95.50 245 GLU A C 1
ATOM 1901 O O . GLU A 1 245 ? -8.458 5.724 16.557 1.00 95.50 245 GLU A O 1
ATOM 1906 N N . LEU A 1 246 ? -7.143 4.608 15.136 1.00 95.94 246 LEU A N 1
ATOM 1907 C CA . LEU A 1 246 ? -8.247 3.873 14.524 1.00 95.94 246 LEU A CA 1
ATOM 1908 C C . LEU A 1 246 ? -8.483 2.606 15.347 1.00 95.94 246 LEU A C 1
ATOM 1910 O O . LEU A 1 246 ? -7.637 1.706 15.343 1.00 95.94 246 LEU A O 1
ATOM 1914 N N . VAL A 1 247 ? -9.641 2.517 15.996 1.00 95.56 247 VAL A N 1
ATOM 1915 C CA . VAL A 1 247 ? -10.046 1.341 16.769 1.00 95.56 247 VAL A CA 1
ATOM 1916 C C . VAL A 1 247 ? -11.111 0.571 16.001 1.00 95.56 247 VAL A C 1
ATOM 1918 O O . VAL A 1 247 ? -12.180 1.096 15.708 1.00 95.56 247 VAL A O 1
ATOM 1921 N N . GLN A 1 248 ? -10.820 -0.687 15.670 1.00 95.44 248 GLN A N 1
ATOM 1922 C CA . GLN A 1 248 ? -11.703 -1.580 14.918 1.00 95.44 248 GLN A CA 1
ATOM 1923 C C . GLN A 1 248 ? -12.238 -2.702 15.816 1.00 95.44 248 GLN A C 1
ATOM 1925 O O . GLN A 1 248 ? -11.480 -3.475 16.410 1.00 95.44 248 GLN A O 1
ATOM 1930 N N . LEU A 1 249 ? -13.561 -2.815 15.889 1.00 93.62 249 LEU A N 1
ATOM 1931 C CA . LEU A 1 249 ? -14.299 -3.679 16.809 1.00 93.62 249 LEU A CA 1
ATOM 1932 C C . LEU A 1 249 ? -14.870 -4.902 16.095 1.00 93.62 249 LEU A C 1
ATOM 1934 O O . LEU A 1 249 ? -15.281 -4.825 14.937 1.00 93.62 249 LEU A O 1
ATOM 1938 N N . HIS A 1 250 ? -14.873 -6.039 16.790 1.00 86.88 250 HIS A N 1
ATOM 1939 C CA . HIS A 1 250 ? -15.614 -7.216 16.345 1.00 86.88 250 HIS A CA 1
ATOM 1940 C C . HIS A 1 250 ? -17.115 -6.985 16.584 1.00 86.88 250 HIS A C 1
ATOM 1942 O O . HIS A 1 250 ? -17.472 -6.261 17.514 1.00 86.88 250 HIS A O 1
ATOM 1948 N N . GLN A 1 251 ? -17.968 -7.549 15.724 1.00 66.75 251 GLN A N 1
ATOM 1949 C CA . GLN A 1 251 ? -19.428 -7.515 15.891 1.00 66.75 251 GLN A CA 1
ATOM 1950 C C . GLN A 1 251 ? -19.920 -8.688 16.723 1.00 66.75 251 GLN A C 1
ATOM 1952 O O . GLN A 1 251 ? -19.446 -9.811 16.449 1.00 66.75 251 GLN A O 1
#

Secondary structure (DSSP, 8-state):
----PPPPP-----THHHHHHHHHHHHTT--HHHHHHHHHHHHHHHTT-HHHHHHHHHHHHHHHHHH---HHHHHHHHHHHHHHHHHHT-HHHHHHHHHHHHHH-TTSS-HHHHHHHHHHHHHHHHHTT-HHHHHHHHHHHHH-TTTHHHHHHHHHHHHHHHHHHHSSSPEEEEEE--TTSEEEEE-SSSEEEEEEEES-EEEEEEEESS-EEEEE--TTPPEE--GGG-SEEEEEEE-TT-EEEEEEE--